Protein AF-A0A7X5ZCM4-F1 (afdb_monomer_lite)

Secondary structure (DSSP, 8-state):
--PEE-----TT--SEEEEEES-GGGTSS--EEESS-HHHHHTSSSS-BSSPPPGGGHHHHHHHT-EEGGGGHHHHHHHHHHH-SSTTTTTTTPPPSS-SSTTB-GGG--S-TTTTSPEEE------SS-SSEEEEEEEETT-HHHHHHHHHT--SS-HHHHHHHHHHHHHHEEEES-HHHHHHHHHHHHHH-

Organism: NCBI:txid258505

Radius of gyration: 16.67 Å; chains: 1; bounding box: 44×36×48 Å

Foldseek 3Di:
DDWAWEDPPPLPPPQKTFTWDDALVVQAQAKKKAQFDLSLVQVLQAWQFVVRDDNVCSVVVRVVRIDGHCRCVVLVVVQCVQFDPDNCCVLVLHQTPAASDNRTDLVRGDDDNNRRHMHIYDDPDPRPDDSTDTQAMEGEPPVLVVVLVVLVVDPPDPPVVSVVVVVSCVVHYDYDNGRVNVVSVVVVVVVVD

Sequence (193 aa):
MTYFFVGRCVPKFGSNTIASGLPVEMACDGPFTTPFDTGALAKGDKIAVSPALDPGKSAEFVTNHTYVGRKYVDPMAAWLATAFESPTDYADGKTPTVHAVPEITLEGCSGDARVWTWEGRIPAKDYEESPVSVRQVYFSEGKREPYIDWVRDTDLVTKREGRQHMRDVYAYSAELDDAAIGMLDFLRRELTA

pLDDT: mean 71.9, std 15.35, range [26.19, 94.25]

Structure (mmCIF, N/CA/C/O backbone):
data_AF-A0A7X5ZCM4-F1
#
_entry.id   AF-A0A7X5ZCM4-F1
#
loop_
_atom_site.group_PDB
_atom_site.id
_atom_site.type_symbol
_atom_site.label_atom_id
_atom_site.label_alt_id
_atom_site.label_comp_id
_atom_site.label_asym_id
_atom_site.label_entity_id
_atom_site.label_seq_id
_atom_site.pdbx_PDB_ins_code
_atom_site.Cartn_x
_atom_site.Cartn_y
_atom_site.Cartn_z
_atom_site.occupancy
_atom_site.B_iso_or_equiv
_atom_site.auth_seq_id
_atom_site.auth_comp_id
_atom_site.auth_asym_id
_atom_site.auth_atom_id
_atom_site.pdbx_PDB_model_num
ATOM 1 N N . MET A 1 1 ? 13.613 4.595 6.619 1.00 27.02 1 MET A N 1
ATOM 2 C CA . MET A 1 1 ? 13.611 4.374 5.159 1.00 27.02 1 MET A CA 1
ATOM 3 C C . MET A 1 1 ? 12.228 3.878 4.807 1.00 27.02 1 MET A C 1
ATOM 5 O O . MET A 1 1 ? 11.747 2.994 5.504 1.00 27.02 1 MET A O 1
ATOM 9 N N . THR A 1 2 ? 11.556 4.498 3.844 1.00 26.19 2 THR A N 1
ATOM 10 C CA . THR A 1 2 ? 10.163 4.152 3.547 1.00 26.19 2 THR A CA 1
ATOM 11 C C . THR A 1 2 ? 10.104 3.366 2.268 1.00 26.19 2 THR A C 1
ATOM 13 O O . THR A 1 2 ? 10.636 3.779 1.240 1.00 26.19 2 THR A O 1
ATOM 16 N N . TYR A 1 3 ? 9.446 2.230 2.375 1.00 32.44 3 TYR A N 1
ATOM 17 C CA . TYR A 1 3 ? 9.236 1.309 1.290 1.00 32.44 3 TYR A CA 1
ATOM 18 C C . TYR A 1 3 ? 7.917 1.629 0.607 1.00 32.44 3 TYR A C 1
ATOM 20 O O . TYR A 1 3 ? 6.889 1.771 1.263 1.00 32.44 3 TYR A O 1
ATOM 28 N N . PHE A 1 4 ? 7.970 1.780 -0.712 1.00 39.88 4 PHE A N 1
ATOM 29 C CA . PHE A 1 4 ? 6.793 1.998 -1.537 1.00 39.88 4 PHE A CA 1
ATOM 30 C C . PHE A 1 4 ? 6.338 0.667 -2.116 1.00 39.88 4 PHE A C 1
ATOM 32 O O . PHE A 1 4 ? 7.119 -0.031 -2.764 1.00 39.88 4 PHE A O 1
ATOM 39 N N . PHE A 1 5 ? 5.068 0.357 -1.882 1.00 44.75 5 PHE A N 1
ATOM 40 C CA . PHE A 1 5 ? 4.301 -0.572 -2.696 1.00 44.75 5 PHE A CA 1
ATOM 41 C C . PHE A 1 5 ? 3.988 0.144 -4.017 1.00 44.75 5 PHE A C 1
ATOM 43 O O . PHE A 1 5 ? 3.557 1.293 -3.992 1.00 44.75 5 PHE A O 1
ATOM 50 N N . VAL A 1 6 ? 4.243 -0.463 -5.177 1.00 37.62 6 VAL A N 1
ATOM 51 C CA . VAL A 1 6 ? 3.764 0.085 -6.461 1.00 37.62 6 VAL A CA 1
ATOM 52 C C . VAL A 1 6 ? 3.144 -1.037 -7.274 1.00 37.62 6 VAL A C 1
ATOM 54 O O . VAL A 1 6 ? 3.763 -1.587 -8.174 1.00 37.62 6 VAL A O 1
ATOM 57 N N . GLY A 1 7 ? 1.901 -1.388 -6.966 1.00 35.62 7 GLY A N 1
ATOM 58 C CA . GLY A 1 7 ? 1.048 -2.134 -7.884 1.00 35.62 7 GLY A CA 1
ATOM 59 C C . GLY A 1 7 ? 0.096 -1.174 -8.590 1.00 35.62 7 GLY A C 1
ATOM 60 O O . GLY A 1 7 ? -0.510 -0.320 -7.946 1.00 35.62 7 GLY A O 1
ATOM 61 N N . ARG A 1 8 ? -0.118 -1.323 -9.905 1.00 36.81 8 ARG A N 1
ATOM 62 C CA . ARG A 1 8 ? -1.427 -0.938 -10.453 1.00 36.81 8 ARG A CA 1
ATOM 63 C C . ARG A 1 8 ? -2.435 -1.834 -9.738 1.00 36.81 8 ARG A C 1
ATOM 65 O O . ARG A 1 8 ? -2.441 -3.036 -9.998 1.00 36.81 8 ARG A O 1
ATOM 72 N N . CYS A 1 9 ? -3.245 -1.266 -8.847 1.00 39.31 9 CYS A N 1
ATOM 73 C CA . CYS A 1 9 ? -4.347 -1.959 -8.186 1.00 39.31 9 CYS A CA 1
ATOM 74 C C . CYS A 1 9 ? -5.397 -2.356 -9.230 1.00 39.31 9 CYS A C 1
ATOM 76 O O . CYS A 1 9 ? -6.420 -1.699 -9.406 1.00 39.31 9 CYS A O 1
ATOM 78 N N . VAL A 1 10 ? -5.127 -3.426 -9.976 1.00 37.22 10 VAL A N 1
ATOM 79 C CA . VAL A 1 10 ? -6.142 -4.105 -10.767 1.00 37.22 10 VAL A CA 1
ATOM 80 C C . VAL A 1 10 ? -6.896 -5.018 -9.799 1.00 37.22 10 VAL A C 1
ATOM 82 O O . VAL A 1 10 ? -6.279 -5.905 -9.207 1.00 37.22 10 VAL A O 1
ATOM 85 N N . PRO A 1 11 ? -8.227 -4.875 -9.660 1.00 35.75 11 PRO A N 1
ATOM 86 C CA . PRO A 1 11 ? -9.033 -5.568 -8.646 1.00 35.75 11 PRO A CA 1
ATOM 87 C C . PRO A 1 11 ? -8.901 -7.104 -8.598 1.00 35.75 11 PRO A C 1
ATOM 89 O O . PRO A 1 11 ? -9.287 -7.724 -7.600 1.00 35.75 11 PRO A O 1
ATOM 92 N N . LYS A 1 12 ? -8.363 -7.726 -9.659 1.00 34.50 12 LYS A N 1
ATOM 93 C CA . LYS A 1 12 ? -8.194 -9.179 -9.805 1.00 34.50 12 LYS A CA 1
ATOM 94 C C . LYS A 1 12 ? -6.959 -9.770 -9.115 1.00 34.50 12 LYS A C 1
ATOM 96 O O . LYS A 1 12 ? -7.011 -10.948 -8.780 1.00 34.50 12 LYS A O 1
ATOM 101 N N . PHE A 1 13 ? -5.894 -9.006 -8.872 1.00 37.66 13 PHE A N 1
ATOM 102 C CA . PHE A 1 13 ? -4.640 -9.541 -8.322 1.00 37.66 13 PHE A CA 1
ATOM 103 C C . PHE A 1 13 ? -4.164 -8.678 -7.153 1.00 37.66 13 PHE A C 1
ATOM 105 O O . PHE A 1 13 ? -3.327 -7.805 -7.317 1.00 37.66 13 PHE A O 1
ATOM 112 N N . GLY A 1 14 ? -4.720 -8.926 -5.966 1.00 35.91 14 GLY A N 1
ATOM 113 C CA . GLY A 1 14 ? -4.218 -8.379 -4.697 1.00 35.91 14 GLY A CA 1
ATOM 114 C C . GLY A 1 14 ? -3.127 -9.253 -4.067 1.00 35.91 14 GLY A C 1
ATOM 115 O O . GLY A 1 14 ? -3.042 -9.327 -2.853 1.00 35.91 14 GLY A O 1
ATOM 116 N N . SER A 1 15 ? -2.373 -10.005 -4.875 1.00 42.62 15 SER A N 1
ATOM 117 C CA . SER A 1 15 ? -1.401 -11.009 -4.409 1.00 42.62 15 SER A CA 1
ATOM 118 C C . SER A 1 15 ? -0.013 -10.824 -5.026 1.00 42.62 15 SER A C 1
ATOM 120 O O . SER A 1 15 ? 0.770 -11.772 -5.086 1.00 42.62 15 SER A O 1
ATOM 122 N N . ASN A 1 16 ? 0.270 -9.641 -5.570 1.00 43.12 16 ASN A N 1
ATOM 123 C CA . ASN A 1 16 ? 1.588 -9.283 -6.065 1.00 43.12 16 ASN A CA 1
ATOM 124 C C . ASN A 1 16 ? 2.091 -8.028 -5.360 1.00 43.12 16 ASN A C 1
ATOM 126 O O . ASN A 1 16 ? 1.338 -7.104 -5.065 1.00 43.12 16 ASN A O 1
ATOM 130 N N . THR A 1 17 ? 3.390 -8.017 -5.104 1.00 49.72 17 THR A N 1
ATOM 131 C CA . THR A 1 17 ? 4.036 -6.953 -4.348 1.00 49.72 17 THR A CA 1
ATOM 132 C C . THR A 1 17 ? 5.257 -6.479 -5.113 1.00 49.72 17 THR A C 1
ATOM 134 O O . THR A 1 17 ? 6.089 -7.293 -5.517 1.00 49.72 17 THR A O 1
ATOM 137 N N . ILE A 1 18 ? 5.363 -5.168 -5.334 1.00 52.91 18 ILE A N 1
ATOM 138 C CA . ILE A 1 18 ? 6.488 -4.555 -6.047 1.00 52.91 18 ILE A CA 1
ATOM 139 C C . ILE A 1 18 ? 7.228 -3.639 -5.085 1.00 52.91 18 ILE A C 1
ATOM 141 O O . ILE A 1 18 ? 6.629 -2.715 -4.534 1.00 52.91 18 ILE A O 1
ATOM 145 N N . ALA A 1 19 ? 8.527 -3.889 -4.921 1.00 49.81 19 ALA A N 1
ATOM 146 C CA . ALA A 1 19 ? 9.431 -3.007 -4.199 1.00 49.81 19 ALA A CA 1
ATOM 147 C C . ALA A 1 19 ? 10.211 -2.134 -5.195 1.00 49.81 19 ALA A C 1
ATOM 149 O O . ALA A 1 19 ? 10.851 -2.635 -6.127 1.00 49.81 19 ALA A O 1
ATOM 150 N N . SER A 1 20 ? 10.180 -0.819 -4.981 1.00 54.72 20 SER A N 1
ATOM 151 C CA . SER A 1 20 ? 10.944 0.174 -5.751 1.00 54.72 20 SER A CA 1
ATOM 152 C C . SER A 1 20 ? 11.895 0.971 -4.855 1.00 54.72 20 SER A C 1
ATOM 154 O O . SER A 1 20 ? 11.606 1.172 -3.676 1.00 54.72 20 SER A O 1
ATOM 156 N N . GLY A 1 21 ? 13.006 1.464 -5.411 1.00 45.16 21 GLY A N 1
ATOM 157 C CA . GLY A 1 21 ? 13.939 2.371 -4.723 1.00 45.16 21 GLY A CA 1
ATOM 158 C C . GLY A 1 21 ? 14.305 3.607 -5.561 1.00 45.16 21 GLY A C 1
ATOM 159 O O . GLY A 1 21 ? 14.161 3.558 -6.780 1.00 45.16 21 GLY A O 1
ATOM 160 N N . LEU A 1 22 ? 14.830 4.652 -4.887 1.00 50.16 22 LEU A N 1
ATOM 161 C CA . LEU A 1 22 ? 15.202 6.016 -5.358 1.00 50.16 22 LEU A CA 1
ATOM 162 C C . LEU A 1 22 ? 14.040 7.048 -5.410 1.00 50.16 22 LEU A C 1
ATOM 164 O O . LEU A 1 22 ? 12.878 6.641 -5.370 1.00 50.16 22 LEU A O 1
ATOM 168 N N . PRO A 1 23 ? 14.308 8.380 -5.343 1.00 53.84 23 PRO A N 1
ATOM 169 C CA . PRO A 1 23 ? 13.338 9.346 -4.834 1.00 53.84 23 PRO A CA 1
ATOM 170 C C . PRO A 1 23 ? 12.250 9.640 -5.864 1.00 53.84 23 PRO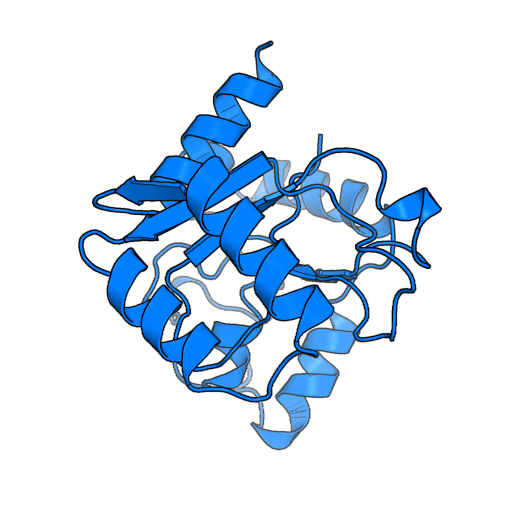 A C 1
ATOM 172 O O . PRO A 1 23 ? 12.400 10.486 -6.743 1.00 53.84 23 PRO A O 1
ATOM 175 N N . VAL A 1 24 ? 11.103 8.995 -5.659 1.00 53.06 24 VAL A N 1
ATOM 176 C CA . VAL A 1 24 ? 9.807 9.299 -6.291 1.00 53.06 24 VAL A CA 1
ATOM 177 C C . VAL A 1 24 ? 9.500 10.808 -6.278 1.00 53.06 24 VAL A C 1
ATOM 179 O O . VAL A 1 24 ? 8.841 11.324 -7.177 1.00 53.06 24 VAL A O 1
ATOM 182 N N . GLU A 1 25 ? 10.041 11.523 -5.288 1.00 54.91 25 GLU A N 1
ATOM 183 C CA . GLU A 1 25 ? 9.950 12.974 -5.080 1.00 54.91 25 GLU A CA 1
ATOM 184 C C . GLU A 1 25 ? 10.517 13.812 -6.239 1.00 54.91 25 GLU A C 1
ATOM 186 O O . GLU A 1 25 ? 10.099 14.950 -6.421 1.00 54.91 25 GLU A O 1
ATOM 191 N N . MET A 1 26 ? 11.454 13.273 -7.030 1.00 53.91 26 MET A N 1
ATOM 192 C CA . MET A 1 26 ? 12.029 13.987 -8.181 1.00 53.91 26 MET A CA 1
ATOM 193 C C . MET A 1 26 ? 11.224 13.798 -9.473 1.00 53.91 26 MET A C 1
ATOM 195 O O . MET A 1 26 ? 11.398 14.572 -10.410 1.00 53.91 26 MET A O 1
ATOM 199 N N . ALA A 1 27 ? 10.356 12.784 -9.536 1.00 48.44 27 ALA A N 1
ATOM 200 C CA . ALA A 1 27 ? 9.662 12.380 -10.762 1.00 48.44 27 ALA A CA 1
ATOM 201 C C . ALA A 1 27 ? 8.127 12.520 -10.680 1.00 48.44 27 ALA A C 1
ATOM 203 O O . ALA A 1 27 ? 7.417 12.370 -11.676 1.00 48.44 27 ALA A O 1
ATOM 204 N N . CYS A 1 28 ? 7.580 12.839 -9.506 1.00 55.03 28 CYS A N 1
ATOM 205 C CA . CYS A 1 28 ? 6.173 13.192 -9.333 1.00 55.03 28 CYS A CA 1
ATOM 206 C C . CYS A 1 28 ? 5.990 14.176 -8.170 1.00 55.03 28 CYS A C 1
ATOM 208 O O . CYS A 1 28 ? 6.938 14.439 -7.439 1.00 55.03 28 CYS A O 1
ATOM 210 N N . ASP A 1 29 ? 4.767 14.673 -7.958 1.00 57.38 29 ASP A N 1
ATOM 211 C CA . ASP A 1 29 ? 4.391 15.592 -6.863 1.00 57.38 29 ASP A CA 1
ATOM 212 C C . ASP A 1 29 ? 4.484 14.953 -5.450 1.00 57.38 29 ASP A C 1
ATOM 214 O O . ASP A 1 29 ? 3.855 15.407 -4.494 1.00 57.38 29 ASP A O 1
ATOM 218 N N . GLY A 1 30 ? 5.276 13.886 -5.317 1.00 61.06 30 GLY A N 1
ATOM 219 C CA . GLY A 1 30 ? 5.397 13.007 -4.164 1.00 61.06 30 GLY A CA 1
ATOM 220 C C . GLY A 1 30 ? 4.500 11.765 -4.278 1.00 61.06 30 GLY A C 1
ATOM 221 O O . GLY A 1 30 ? 3.418 11.831 -4.863 1.00 61.06 30 GLY A O 1
ATOM 222 N N . PRO A 1 31 ? 4.920 10.620 -3.711 1.00 68.50 31 PRO A N 1
ATOM 223 C CA . PRO A 1 31 ? 4.048 9.457 -3.593 1.00 68.50 31 PRO A CA 1
ATOM 224 C C . PRO A 1 31 ? 2.859 9.767 -2.679 1.00 68.50 31 PRO A C 1
ATOM 226 O O . PRO A 1 31 ? 2.968 10.553 -1.733 1.00 68.50 31 PRO A O 1
ATOM 229 N N . PHE A 1 32 ? 1.734 9.123 -2.961 1.00 76.69 32 PHE A N 1
ATOM 230 C CA . PHE A 1 32 ? 0.594 9.041 -2.065 1.00 76.69 32 PHE A CA 1
ATOM 231 C C . PHE A 1 32 ? 0.794 7.864 -1.123 1.00 76.69 32 PHE A C 1
ATOM 233 O O . PHE A 1 32 ? 1.056 6.758 -1.580 1.00 76.69 32 PHE A O 1
ATOM 240 N N . THR A 1 33 ? 0.640 8.074 0.175 1.00 82.12 33 THR A N 1
ATOM 241 C CA . THR A 1 33 ? 0.742 6.995 1.157 1.00 82.12 33 THR A CA 1
ATOM 242 C C . THR A 1 33 ? -0.533 6.936 1.973 1.00 82.12 33 THR A C 1
ATOM 244 O O . THR A 1 33 ? -0.972 7.957 2.496 1.00 82.12 33 THR A O 1
ATOM 247 N N . THR A 1 34 ? -1.115 5.752 2.103 1.00 87.56 34 THR A N 1
ATOM 248 C CA . THR A 1 34 ? -2.332 5.521 2.882 1.00 87.56 34 THR A CA 1
ATOM 249 C C . THR A 1 34 ? -2.063 4.427 3.914 1.00 87.56 34 THR A C 1
ATOM 251 O O . THR A 1 34 ? -1.471 3.412 3.568 1.00 87.56 34 THR A O 1
ATOM 254 N N . PRO A 1 35 ? -2.455 4.601 5.183 1.00 89.31 35 PRO A N 1
ATOM 255 C CA . PRO A 1 35 ? -2.133 3.668 6.264 1.00 89.31 35 PRO A CA 1
ATOM 256 C C . PRO A 1 35 ? -3.057 2.431 6.311 1.00 89.31 35 PRO A C 1
ATOM 258 O O . PRO A 1 35 ? -3.490 2.029 7.388 1.00 89.31 35 PRO A O 1
ATOM 261 N N . PHE A 1 36 ? -3.427 1.891 5.148 1.00 86.38 36 PHE A N 1
ATOM 262 C CA . PHE A 1 36 ? -4.216 0.668 4.957 1.00 86.38 36 PHE A CA 1
ATOM 263 C C . PHE A 1 36 ? -4.225 0.264 3.474 1.00 86.38 36 PHE A C 1
ATOM 265 O O . PHE A 1 36 ? -3.951 1.091 2.601 1.00 86.38 36 PHE A O 1
ATOM 272 N N . ASP A 1 37 ? -4.631 -0.976 3.194 1.00 81.31 37 ASP A N 1
ATOM 273 C CA . ASP A 1 37 ? -4.848 -1.491 1.835 1.00 81.31 37 ASP A CA 1
ATOM 274 C C . ASP A 1 37 ? -6.117 -0.884 1.197 1.00 81.31 37 ASP A C 1
ATOM 276 O O . ASP A 1 37 ? -7.261 -1.237 1.509 1.00 81.31 37 ASP A O 1
ATOM 280 N N . THR A 1 38 ? -5.927 0.053 0.269 1.00 80.56 38 THR A N 1
ATOM 281 C CA . THR A 1 38 ? -7.013 0.746 -0.435 1.00 80.56 38 THR A CA 1
ATOM 282 C C . THR A 1 38 ? -7.790 -0.173 -1.381 1.00 80.56 38 THR A C 1
ATOM 284 O O . THR A 1 38 ? -8.978 0.061 -1.622 1.00 80.56 38 THR A O 1
ATOM 287 N N . GLY A 1 39 ? -7.170 -1.243 -1.885 1.00 75.06 39 GLY A N 1
ATOM 288 C CA . GLY A 1 39 ? -7.827 -2.258 -2.705 1.00 75.06 39 GLY A CA 1
ATOM 289 C C . GLY A 1 39 ? -8.754 -3.152 -1.881 1.00 75.06 39 GLY A C 1
ATOM 290 O O . GLY A 1 39 ? -9.872 -3.450 -2.313 1.00 75.06 39 GLY A O 1
ATOM 291 N N . ALA A 1 40 ? -8.322 -3.542 -0.682 1.00 77.38 40 ALA A N 1
ATOM 292 C CA . ALA A 1 40 ? -9.145 -4.258 0.286 1.00 77.38 40 ALA A CA 1
ATOM 293 C C . ALA A 1 40 ? -10.326 -3.396 0.763 1.00 77.38 40 ALA A C 1
ATOM 295 O O . ALA A 1 40 ? -11.454 -3.892 0.817 1.00 77.38 40 ALA A O 1
ATOM 296 N N . LEU A 1 41 ? -10.106 -2.097 1.008 1.00 82.19 41 LEU A N 1
ATOM 297 C CA . LEU A 1 41 ? -11.188 -1.159 1.326 1.00 82.19 41 LEU A CA 1
ATOM 298 C C . LEU A 1 41 ? -12.219 -1.073 0.190 1.00 82.19 41 LEU A C 1
ATOM 300 O O . LEU A 1 41 ? -13.422 -1.136 0.436 1.00 82.19 41 LEU A O 1
ATOM 304 N N . ALA A 1 42 ? -11.767 -0.964 -1.062 1.00 75.94 42 ALA A N 1
ATOM 305 C CA . ALA A 1 42 ? -12.651 -0.836 -2.222 1.00 75.94 42 ALA A CA 1
ATOM 306 C C . ALA A 1 42 ? -13.551 -2.066 -2.449 1.00 75.94 42 ALA A C 1
ATOM 308 O O . ALA A 1 42 ? -14.618 -1.940 -3.049 1.00 75.94 42 ALA A O 1
ATOM 309 N N . LYS A 1 43 ? -13.147 -3.247 -1.963 1.00 73.44 43 LYS A N 1
ATOM 310 C CA . LYS A 1 43 ? -13.959 -4.477 -2.011 1.00 73.44 43 LYS A CA 1
ATOM 311 C C . LYS A 1 43 ? -15.054 -4.519 -0.937 1.00 73.44 43 LYS A C 1
ATOM 313 O O . LYS A 1 43 ? -15.958 -5.341 -1.040 1.00 73.44 43 LYS A O 1
ATOM 318 N N . GLY A 1 44 ? -15.011 -3.617 0.047 1.00 67.56 44 GLY A N 1
ATOM 319 C CA . GLY A 1 44 ? -16.072 -3.367 1.029 1.00 67.56 44 GLY A CA 1
ATOM 320 C C . GLY A 1 44 ? -16.216 -4.407 2.146 1.00 67.56 44 GLY A C 1
ATOM 321 O O . GLY A 1 44 ? -16.776 -4.083 3.186 1.00 67.56 44 GLY A O 1
ATOM 322 N N . ASP A 1 45 ? -15.704 -5.628 1.975 1.00 72.25 45 ASP A N 1
ATOM 323 C CA . ASP A 1 45 ? -15.858 -6.734 2.933 1.00 72.25 45 ASP A CA 1
ATOM 324 C C . ASP A 1 45 ? -14.558 -7.129 3.664 1.00 72.25 45 ASP A C 1
ATOM 326 O O . ASP A 1 45 ? -14.576 -8.000 4.537 1.00 72.25 45 ASP A O 1
ATOM 330 N N . LYS A 1 46 ? -13.419 -6.520 3.309 1.00 81.19 46 LYS A N 1
ATOM 331 C CA . LYS A 1 46 ? -12.095 -6.886 3.848 1.00 81.19 46 LYS A CA 1
ATOM 332 C C . LYS A 1 46 ? -11.604 -5.977 4.965 1.00 81.19 46 LYS A C 1
ATOM 334 O O . LYS A 1 46 ? -10.975 -6.463 5.901 1.00 81.19 46 LYS A O 1
ATOM 339 N N . ILE A 1 47 ? -11.912 -4.685 4.889 1.00 86.50 47 ILE A N 1
ATOM 340 C CA . ILE A 1 47 ? -11.550 -3.708 5.920 1.00 86.50 47 ILE A CA 1
ATOM 341 C C . ILE A 1 47 ? -12.805 -3.305 6.680 1.00 86.50 47 ILE A C 1
ATOM 343 O O . ILE A 1 47 ? -13.731 -2.736 6.103 1.00 86.50 47 ILE A O 1
ATOM 347 N N . ALA A 1 48 ? -12.822 -3.588 7.980 1.00 90.44 48 ALA A N 1
ATOM 348 C CA . ALA A 1 48 ? -13.898 -3.154 8.854 1.00 90.44 48 ALA A CA 1
ATOM 349 C C . ALA A 1 48 ? -13.665 -1.710 9.301 1.00 90.44 48 ALA A C 1
ATOM 351 O O . ALA A 1 48 ? -12.675 -1.407 9.967 1.00 90.44 48 ALA A O 1
ATOM 352 N N . VAL A 1 49 ? -14.602 -0.837 8.935 1.00 91.81 49 VAL A N 1
ATOM 353 C CA . VAL A 1 49 ? -14.629 0.577 9.324 1.00 91.81 49 VAL A CA 1
ATOM 354 C C . VAL A 1 49 ? -15.800 0.803 10.281 1.00 91.81 49 VAL A C 1
ATOM 356 O O . VAL A 1 49 ? -16.895 0.292 10.047 1.00 91.81 49 VAL A O 1
ATOM 359 N N . SER A 1 50 ? -15.578 1.557 11.355 1.00 91.19 50 SER A N 1
ATOM 360 C CA . SER A 1 50 ? -16.559 1.891 12.383 1.00 91.19 50 SER A CA 1
ATOM 361 C C . SER A 1 50 ? -16.623 3.413 12.593 1.00 91.19 50 SER A C 1
ATOM 363 O O . SER A 1 50 ? -15.621 4.011 12.990 1.00 91.19 50 SER A O 1
ATOM 365 N N . PRO A 1 51 ? -17.785 4.056 12.360 1.00 90.69 51 PRO A N 1
ATOM 366 C CA . PRO A 1 51 ? -19.024 3.470 11.839 1.00 90.69 51 PRO A CA 1
ATOM 367 C C . PRO A 1 51 ? -18.861 2.932 10.407 1.00 90.69 51 PRO A C 1
ATOM 369 O O . PRO A 1 51 ? -17.966 3.359 9.679 1.00 90.69 51 PRO A O 1
ATOM 372 N N . ALA A 1 52 ? -19.740 2.003 10.014 1.00 89.25 52 ALA A N 1
ATOM 373 C CA . ALA A 1 52 ? -19.691 1.355 8.703 1.00 89.25 52 ALA A CA 1
ATOM 374 C C . ALA A 1 52 ? -19.605 2.385 7.567 1.00 89.25 52 ALA A C 1
ATOM 376 O O . ALA A 1 52 ? -20.430 3.299 7.472 1.00 89.25 52 ALA A O 1
ATOM 377 N N . LEU A 1 53 ? -18.597 2.222 6.712 1.00 87.88 53 LEU A N 1
ATOM 378 C CA . LEU A 1 53 ? -18.355 3.109 5.585 1.00 87.88 53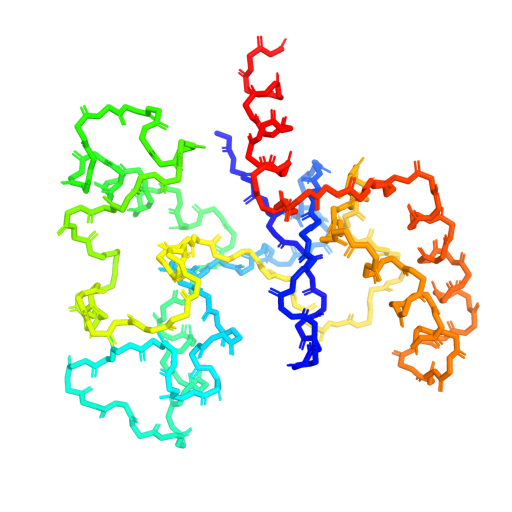 LEU A CA 1
ATOM 379 C C . LEU A 1 53 ? -19.385 2.855 4.481 1.00 87.88 53 LEU A C 1
ATOM 381 O O . LEU A 1 53 ? -19.557 1.729 4.017 1.00 87.88 53 LEU A O 1
ATOM 385 N N . ASP A 1 54 ? -20.050 3.918 4.035 1.00 85.69 54 ASP A N 1
ATOM 386 C CA . ASP A 1 54 ? -20.880 3.882 2.831 1.00 85.69 54 ASP A CA 1
ATOM 387 C C . ASP A 1 54 ? -19.989 3.586 1.605 1.00 85.69 54 ASP A C 1
ATOM 389 O O . ASP A 1 54 ? -19.016 4.319 1.394 1.00 85.69 54 ASP A O 1
ATOM 393 N N . PRO A 1 55 ? -20.305 2.575 0.768 1.00 77.69 55 PRO A N 1
ATOM 394 C CA . PRO A 1 55 ? -19.547 2.276 -0.448 1.00 77.69 55 PRO A CA 1
ATOM 395 C C . PRO A 1 55 ? -19.325 3.486 -1.370 1.00 77.69 55 PRO A C 1
ATOM 397 O O . PRO A 1 55 ? -18.285 3.582 -2.021 1.00 77.69 55 PRO A O 1
ATOM 400 N N . GLY A 1 56 ? -20.266 4.439 -1.409 1.00 76.94 56 GLY A N 1
ATOM 401 C CA . GLY A 1 56 ? -20.131 5.674 -2.190 1.00 76.94 56 GLY A CA 1
ATOM 402 C C . GLY A 1 56 ? -19.070 6.645 -1.656 1.00 76.94 56 GLY A C 1
ATOM 403 O O . GLY A 1 56 ? -18.649 7.549 -2.375 1.00 76.94 56 GLY A O 1
ATOM 404 N N . LYS A 1 57 ? -18.609 6.452 -0.415 1.00 85.12 57 LYS A N 1
ATOM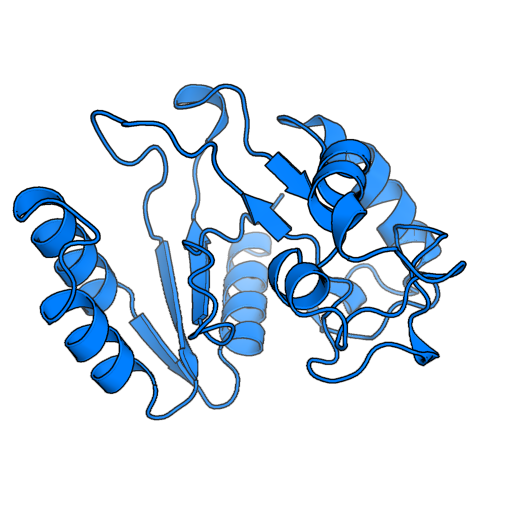 405 C CA . LYS A 1 57 ? -17.640 7.311 0.281 1.00 85.12 57 LYS A CA 1
ATOM 406 C C . LYS A 1 57 ? -16.236 6.722 0.362 1.00 85.12 57 LYS A C 1
ATOM 408 O O . LYS A 1 57 ? -15.342 7.382 0.886 1.00 85.12 57 LYS A O 1
ATOM 413 N N . SER A 1 58 ? -15.994 5.533 -0.190 1.00 82.56 58 SER A N 1
ATOM 414 C CA . SER A 1 58 ? -14.670 4.896 -0.146 1.00 82.56 58 SER A CA 1
ATOM 415 C C . SER A 1 58 ? -13.565 5.769 -0.747 1.00 82.56 58 SER A C 1
ATOM 417 O O . SER A 1 58 ? -12.485 5.875 -0.174 1.00 82.56 58 SER A O 1
ATOM 419 N N . ALA A 1 59 ? -13.836 6.460 -1.859 1.00 76.94 59 ALA A N 1
ATOM 420 C CA . ALA A 1 59 ? -12.861 7.358 -2.485 1.00 76.94 59 ALA A CA 1
ATOM 421 C C . ALA A 1 59 ? -12.513 8.571 -1.603 1.00 76.94 59 ALA A C 1
ATOM 423 O O . ALA A 1 59 ? -11.345 8.952 -1.495 1.00 76.94 59 ALA A O 1
ATOM 424 N N . GLU A 1 60 ? -13.516 9.159 -0.950 1.00 83.69 60 GLU A N 1
ATOM 425 C CA . GLU A 1 60 ? -13.332 10.255 0.002 1.00 83.69 60 GLU A CA 1
ATOM 426 C C . GLU A 1 60 ? -12.548 9.776 1.230 1.00 83.69 60 GLU A C 1
ATOM 428 O O . GLU A 1 60 ? -11.575 10.411 1.627 1.00 83.69 60 GLU A O 1
ATOM 433 N N . PHE A 1 61 ? -12.897 8.605 1.772 1.00 87.44 61 PHE A N 1
ATOM 434 C CA . PHE A 1 61 ? -12.211 8.008 2.916 1.00 87.44 61 PHE A CA 1
ATOM 435 C C . PHE A 1 61 ? -10.724 7.765 2.633 1.00 87.44 61 PHE A C 1
ATOM 437 O O . PHE A 1 61 ? -9.874 8.144 3.438 1.00 87.44 61 PHE A O 1
ATOM 444 N N . VAL A 1 62 ? -10.394 7.200 1.467 1.00 87.06 62 VAL A N 1
ATOM 445 C CA . VAL A 1 62 ? -9.003 7.045 1.016 1.00 87.06 62 VAL A CA 1
ATOM 446 C C . VAL A 1 62 ? -8.315 8.402 0.925 1.00 87.06 62 VAL A C 1
ATOM 448 O O . VAL A 1 62 ? -7.210 8.560 1.437 1.00 87.06 62 VAL A O 1
ATOM 451 N N . THR A 1 63 ? -8.957 9.388 0.298 1.00 84.19 63 THR A N 1
ATOM 452 C CA . THR A 1 63 ? -8.388 10.730 0.103 1.00 84.19 63 THR A CA 1
ATOM 453 C C . THR A 1 63 ? -8.068 11.408 1.436 1.00 84.19 63 THR A C 1
ATOM 455 O O . THR A 1 63 ? -6.964 11.923 1.604 1.00 84.19 63 THR A O 1
ATOM 458 N N . ASN A 1 64 ? -8.979 11.333 2.408 1.00 90.88 64 ASN A N 1
ATOM 459 C CA . ASN A 1 64 ? -8.817 11.937 3.733 1.00 90.88 64 ASN A CA 1
ATOM 460 C C . ASN A 1 64 ? -7.674 11.312 4.547 1.00 90.88 64 ASN A C 1
ATOM 462 O O . ASN A 1 64 ? -7.068 11.990 5.372 1.00 90.88 64 ASN A O 1
ATOM 466 N N . HIS A 1 65 ? -7.346 10.046 4.281 1.00 91.75 65 HIS A N 1
ATOM 467 C CA . HIS A 1 65 ? -6.257 9.315 4.935 1.00 91.75 65 HIS A CA 1
ATOM 468 C C . HIS A 1 65 ? -5.010 9.180 4.052 1.00 91.75 65 HIS A C 1
ATOM 470 O O . HIS A 1 65 ? -4.135 8.359 4.322 1.00 91.75 65 HIS A O 1
ATOM 476 N N . THR A 1 66 ? -4.914 9.958 2.972 1.00 87.50 66 THR A N 1
ATOM 477 C CA . THR A 1 66 ? -3.749 9.949 2.088 1.00 87.50 66 THR A CA 1
ATOM 478 C C . THR A 1 66 ? -2.781 11.065 2.452 1.00 87.50 66 THR A C 1
ATOM 480 O O . THR A 1 66 ? -3.104 12.250 2.409 1.00 87.50 66 THR A O 1
ATOM 483 N N . TYR A 1 67 ? -1.541 10.687 2.724 1.00 84.88 67 TYR A N 1
ATOM 484 C CA . TYR A 1 67 ? -0.414 11.597 2.843 1.00 84.88 67 TYR A CA 1
ATOM 485 C C . TYR A 1 67 ? 0.259 11.793 1.485 1.00 84.88 67 TYR A C 1
ATOM 487 O O . TYR A 1 67 ? 0.360 10.858 0.697 1.00 84.88 67 TYR A O 1
ATOM 495 N N . VAL A 1 68 ? 0.765 12.999 1.234 1.00 83.06 68 VAL A N 1
ATOM 496 C CA . VAL A 1 68 ? 1.506 13.337 0.008 1.00 83.06 68 VAL A CA 1
ATOM 497 C C . VAL A 1 68 ? 2.976 13.559 0.337 1.00 83.06 68 VAL A C 1
ATOM 499 O O . VAL A 1 68 ? 3.299 14.269 1.297 1.00 83.06 68 VAL A O 1
ATOM 502 N N . GLY A 1 69 ? 3.875 12.996 -0.469 1.00 75.50 69 GLY A N 1
ATOM 503 C CA . GLY A 1 69 ? 5.311 13.182 -0.287 1.00 75.50 69 GLY A CA 1
ATOM 504 C C . GLY A 1 69 ? 5.786 12.547 1.017 1.00 75.50 69 GLY A C 1
ATOM 505 O O . GLY A 1 69 ? 5.381 11.444 1.363 1.00 75.50 69 GLY A O 1
ATOM 506 N N . ARG A 1 70 ? 6.616 13.258 1.785 1.00 75.56 70 ARG A N 1
ATOM 507 C CA . ARG A 1 70 ? 7.147 12.776 3.076 1.00 75.56 70 ARG A CA 1
ATOM 508 C C . ARG A 1 70 ? 6.220 13.009 4.273 1.00 75.56 70 ARG A C 1
ATOM 510 O O . ARG A 1 70 ? 6.603 12.699 5.396 1.00 75.56 70 ARG A O 1
ATOM 517 N N . LYS A 1 71 ? 5.001 13.520 4.066 1.00 82.25 71 LYS A N 1
ATOM 518 C CA . LYS A 1 71 ? 4.070 13.849 5.163 1.00 82.25 71 LYS A CA 1
ATOM 519 C C . LYS A 1 71 ? 3.611 12.637 5.983 1.00 82.25 71 LYS A C 1
ATOM 521 O O . LYS A 1 71 ? 3.107 12.829 7.081 1.00 82.25 71 LYS A O 1
ATOM 526 N N . TYR A 1 72 ? 3.785 11.416 5.478 1.00 81.25 72 TYR A N 1
ATOM 527 C CA . TYR A 1 72 ? 3.471 10.194 6.223 1.00 81.25 72 TYR A CA 1
ATOM 528 C C . TYR A 1 72 ? 4.540 9.824 7.261 1.00 81.25 72 TYR A C 1
ATOM 530 O O . TYR A 1 72 ? 4.250 9.011 8.130 1.00 81.25 72 TYR A O 1
ATOM 538 N N . VAL A 1 73 ? 5.766 10.365 7.173 1.00 75.19 73 VAL A N 1
ATOM 539 C CA . VAL A 1 73 ? 6.916 9.874 7.958 1.00 75.19 73 VAL A CA 1
ATOM 540 C C . VAL A 1 73 ? 6.668 10.009 9.458 1.00 75.19 73 VAL A C 1
ATOM 542 O O . VAL A 1 73 ? 6.784 9.018 10.176 1.00 75.19 73 VAL A O 1
ATOM 545 N N . ASP A 1 74 ? 6.291 11.201 9.922 1.00 80.25 74 ASP A N 1
ATOM 546 C CA . ASP A 1 74 ? 6.070 11.435 11.352 1.00 80.25 74 ASP A CA 1
ATOM 547 C C . ASP A 1 74 ? 4.824 10.689 11.872 1.00 80.25 74 ASP A C 1
ATOM 549 O O . ASP A 1 74 ? 4.938 10.018 12.900 1.00 80.25 74 ASP A O 1
ATOM 553 N N . PRO A 1 75 ? 3.664 10.696 11.172 1.00 84.94 75 PRO A N 1
ATOM 554 C CA . PRO A 1 75 ? 2.516 9.867 11.548 1.00 84.94 75 PRO A CA 1
ATOM 555 C C . PRO A 1 75 ? 2.824 8.367 11.610 1.00 84.94 75 PRO A C 1
ATOM 557 O O . PRO A 1 75 ? 2.407 7.694 12.550 1.00 84.94 75 PRO A O 1
ATOM 560 N N . MET A 1 76 ? 3.580 7.842 10.642 1.00 83.19 76 MET A N 1
ATOM 561 C CA . MET A 1 76 ? 3.981 6.437 10.618 1.00 83.19 76 MET A CA 1
ATOM 562 C C . MET A 1 76 ? 4.906 6.115 11.788 1.00 83.19 76 MET A C 1
ATOM 564 O O . MET A 1 76 ? 4.681 5.130 12.480 1.00 83.19 76 MET A O 1
ATOM 568 N N . ALA A 1 77 ? 5.918 6.947 12.048 1.00 75.44 77 ALA A N 1
ATOM 569 C CA . ALA A 1 77 ? 6.829 6.750 13.172 1.00 75.44 77 ALA A CA 1
ATOM 570 C C . ALA A 1 77 ? 6.090 6.780 14.520 1.00 75.44 77 ALA A C 1
ATOM 572 O O . ALA A 1 77 ? 6.342 5.933 15.376 1.00 75.44 77 ALA A O 1
ATOM 573 N N . ALA A 1 78 ? 5.149 7.714 14.687 1.00 84.19 78 ALA A N 1
ATOM 574 C CA . ALA A 1 78 ? 4.320 7.802 15.882 1.00 84.19 78 ALA A CA 1
ATOM 575 C C . ALA A 1 78 ? 3.445 6.553 16.060 1.00 84.19 78 ALA A C 1
ATOM 577 O O . ALA A 1 78 ? 3.407 5.992 17.150 1.00 84.19 78 ALA A O 1
ATOM 578 N N . TRP A 1 79 ? 2.786 6.091 14.995 1.00 90.81 79 TRP A N 1
ATOM 579 C CA . TRP A 1 79 ? 1.975 4.875 15.039 1.00 90.81 79 TRP A CA 1
ATOM 580 C C . TRP A 1 79 ? 2.810 3.622 15.317 1.00 90.81 79 TRP A C 1
ATOM 582 O O . TRP A 1 79 ? 2.432 2.815 16.157 1.00 90.81 79 TRP A O 1
ATOM 592 N N . LEU A 1 80 ? 3.973 3.465 14.681 1.00 79.38 80 LEU A N 1
ATOM 593 C CA . LEU A 1 80 ? 4.853 2.320 14.929 1.00 79.38 80 LEU A CA 1
ATOM 594 C C . LEU A 1 80 ? 5.274 2.229 16.400 1.00 79.38 80 LEU A C 1
ATOM 596 O O . LEU A 1 80 ? 5.308 1.137 16.956 1.00 79.38 80 LEU A O 1
ATOM 600 N N . ALA A 1 81 ? 5.558 3.371 17.033 1.00 81.50 81 ALA A N 1
ATOM 601 C CA . ALA A 1 81 ? 5.947 3.432 18.439 1.00 81.50 81 ALA A CA 1
ATOM 602 C C . ALA A 1 81 ? 4.801 3.111 19.416 1.00 81.50 81 ALA A C 1
ATOM 604 O O . ALA A 1 81 ? 5.069 2.770 20.566 1.00 81.50 81 ALA A O 1
ATOM 605 N N . THR A 1 82 ? 3.539 3.249 18.995 1.00 92.12 82 THR A N 1
ATOM 606 C CA . THR A 1 82 ? 2.366 2.973 19.841 1.00 92.12 82 THR A CA 1
ATOM 607 C C . THR A 1 82 ? 1.744 1.607 19.577 1.00 92.12 82 THR A C 1
ATOM 609 O O . THR A 1 82 ? 1.192 1.001 20.492 1.00 92.12 82 THR A O 1
ATOM 612 N N . ALA A 1 83 ? 1.818 1.124 18.339 1.00 89.38 83 ALA A N 1
ATOM 613 C CA . ALA A 1 83 ? 1.133 -0.079 17.888 1.00 89.38 83 ALA A CA 1
ATOM 614 C C . ALA A 1 83 ? 1.947 -1.368 18.061 1.00 89.38 83 ALA A C 1
ATOM 616 O O . ALA A 1 83 ? 1.374 -2.456 17.968 1.00 89.38 83 ALA A O 1
ATOM 617 N N . PHE A 1 84 ? 3.255 -1.255 18.309 1.00 84.38 84 PHE A N 1
ATOM 618 C CA . PHE A 1 84 ? 4.188 -2.378 18.387 1.00 84.38 84 PHE A CA 1
ATOM 619 C C . PHE A 1 84 ? 5.123 -2.283 19.595 1.00 84.38 84 PHE A C 1
ATOM 621 O O . PHE A 1 84 ? 5.469 -1.191 20.041 1.00 84.38 84 PHE A O 1
ATOM 628 N N . GLU A 1 85 ? 5.556 -3.437 20.107 1.00 86.19 85 GLU A N 1
ATOM 629 C CA . GLU A 1 85 ? 6.485 -3.523 21.242 1.00 86.19 85 GLU A CA 1
ATOM 630 C C . GLU A 1 85 ? 7.949 -3.467 20.785 1.00 86.19 85 GLU A C 1
ATOM 632 O O . GLU A 1 85 ? 8.806 -2.919 21.481 1.00 86.19 85 GLU A O 1
ATOM 637 N N . SER A 1 86 ? 8.239 -4.022 19.605 1.00 76.75 86 SER A N 1
ATOM 638 C CA . SER A 1 86 ? 9.560 -4.021 18.980 1.00 76.75 86 SER A CA 1
ATOM 639 C C . SER A 1 86 ? 9.554 -3.248 17.656 1.00 76.75 86 SER A C 1
ATOM 641 O O . SER A 1 86 ? 8.629 -3.397 16.854 1.00 76.75 86 SER A O 1
ATOM 643 N N . PRO A 1 87 ? 10.641 -2.519 17.333 1.00 60.47 87 PRO A N 1
ATOM 644 C CA . PRO A 1 87 ? 10.832 -1.898 16.021 1.00 60.47 87 PRO A CA 1
ATOM 645 C C . PRO A 1 87 ? 10.775 -2.876 14.836 1.00 60.47 87 PRO A C 1
ATOM 647 O O . PRO A 1 87 ? 10.568 -2.447 13.702 1.00 60.47 87 PRO A O 1
ATOM 650 N N . THR A 1 88 ? 10.986 -4.177 15.073 1.00 60.97 88 THR A N 1
ATOM 651 C CA . THR A 1 88 ? 10.933 -5.206 14.022 1.00 60.97 88 THR A CA 1
ATOM 652 C C . THR A 1 88 ? 9.535 -5.763 13.792 1.00 60.97 88 THR A C 1
ATOM 654 O O . THR A 1 88 ? 9.292 -6.300 12.719 1.00 60.97 88 THR A O 1
ATOM 657 N N . ASP A 1 89 ? 8.596 -5.598 14.728 1.00 72.25 89 ASP A N 1
ATOM 658 C CA . ASP A 1 89 ? 7.294 -6.280 14.689 1.00 72.25 89 ASP A CA 1
ATOM 659 C C . ASP A 1 89 ? 6.486 -5.952 13.428 1.00 72.25 89 ASP A C 1
ATOM 661 O O . ASP A 1 89 ? 5.890 -6.843 12.820 1.00 72.25 89 ASP A O 1
ATOM 665 N N . TYR A 1 90 ? 6.528 -4.689 12.992 1.00 69.12 90 TYR A N 1
ATOM 666 C CA . TYR A 1 90 ? 5.920 -4.252 11.735 1.00 69.12 90 TYR A CA 1
ATOM 667 C C . TYR A 1 90 ? 6.518 -4.991 10.532 1.00 69.12 90 TYR A C 1
ATOM 669 O O . TYR A 1 90 ? 5.796 -5.496 9.674 1.00 69.12 90 TYR A O 1
ATOM 677 N N . ALA A 1 91 ? 7.850 -5.085 10.478 1.00 62.41 91 ALA A N 1
ATOM 678 C CA . ALA A 1 91 ? 8.554 -5.792 9.414 1.00 62.41 91 ALA A CA 1
ATOM 679 C C . ALA A 1 91 ? 8.366 -7.314 9.507 1.00 62.41 91 ALA A C 1
ATOM 681 O O . ALA A 1 91 ? 8.480 -8.009 8.501 1.00 62.41 91 ALA A O 1
ATOM 682 N N . ASP A 1 92 ? 8.077 -7.837 10.695 1.00 65.44 92 ASP A N 1
ATOM 683 C CA . ASP A 1 92 ? 7.777 -9.245 10.955 1.00 65.44 92 ASP A CA 1
ATOM 684 C C . ASP A 1 92 ? 6.321 -9.604 10.630 1.00 65.44 92 ASP A C 1
ATOM 686 O O . ASP A 1 92 ? 5.935 -10.767 10.730 1.00 65.44 92 ASP A O 1
ATOM 690 N N . GLY A 1 93 ? 5.516 -8.625 10.201 1.00 68.62 93 GLY A N 1
ATOM 691 C CA . GLY A 1 93 ? 4.120 -8.841 9.843 1.00 68.62 93 GLY A CA 1
ATOM 692 C C . GLY A 1 93 ? 3.237 -9.154 11.049 1.00 68.62 93 GLY A C 1
ATOM 693 O O . GLY A 1 93 ? 2.156 -9.717 10.876 1.00 68.62 93 GLY A O 1
ATOM 694 N N . LYS A 1 94 ? 3.680 -8.819 12.268 1.00 77.44 94 LYS A N 1
ATOM 695 C CA . LYS A 1 94 ? 2.849 -8.986 13.460 1.00 77.44 94 LYS A CA 1
ATOM 696 C C . LYS A 1 94 ? 1.673 -8.028 13.393 1.00 77.44 94 LYS A C 1
ATOM 698 O O . LYS A 1 94 ? 1.810 -6.898 12.937 1.00 77.44 94 LYS A O 1
ATOM 703 N N . THR A 1 95 ? 0.516 -8.471 13.864 1.00 85.12 95 THR A N 1
ATOM 704 C CA . THR A 1 95 ? -0.655 -7.602 13.941 1.00 85.12 95 THR A CA 1
ATOM 705 C C . THR A 1 95 ? -0.404 -6.495 14.974 1.00 85.12 95 THR A C 1
ATOM 707 O O . THR A 1 95 ? -0.003 -6.812 16.096 1.00 85.12 95 THR A O 1
ATOM 710 N N . PRO A 1 96 ? -0.620 -5.215 14.625 1.00 88.69 96 PRO A N 1
ATOM 711 C CA . PRO A 1 96 ? -0.521 -4.114 15.575 1.00 88.69 96 PRO A CA 1
ATOM 712 C C . PRO A 1 96 ? -1.578 -4.238 16.674 1.00 88.69 96 PRO A C 1
ATOM 714 O O . PRO A 1 96 ? -2.629 -4.840 16.471 1.00 88.69 96 PRO A O 1
ATOM 717 N N . THR A 1 97 ? -1.350 -3.608 17.823 1.00 93.44 97 THR A N 1
ATOM 718 C CA . THR A 1 97 ? -2.374 -3.503 18.879 1.00 93.44 97 THR A CA 1
ATOM 719 C C . THR A 1 97 ? -3.466 -2.489 18.533 1.00 93.44 97 THR A C 1
ATOM 721 O O . THR A 1 97 ? -4.605 -2.625 18.974 1.00 93.44 97 THR A O 1
ATOM 724 N N . VAL A 1 98 ? -3.131 -1.479 17.724 1.00 92.75 98 VAL A N 1
ATOM 725 C CA . VAL A 1 98 ? -4.046 -0.432 17.254 1.00 92.75 98 VAL A CA 1
ATOM 726 C C . VAL A 1 98 ? -3.807 -0.114 15.782 1.00 92.75 98 VAL A C 1
ATOM 728 O O . VAL A 1 98 ? -2.671 -0.088 15.302 1.00 92.75 98 VAL A O 1
ATOM 731 N N . HIS A 1 99 ? -4.881 0.162 15.047 1.00 93.44 99 HIS A N 1
ATOM 732 C CA . HIS A 1 99 ? -4.767 0.600 13.661 1.00 93.44 99 HIS A CA 1
ATOM 733 C C . HIS A 1 99 ? -4.279 2.059 13.585 1.00 93.44 99 HIS A C 1
ATOM 735 O O . HIS A 1 99 ? -4.576 2.872 14.458 1.00 93.44 99 HIS A O 1
ATOM 741 N N . ALA A 1 100 ? -3.559 2.411 12.519 1.00 92.00 100 ALA A N 1
ATOM 742 C CA . ALA A 1 100 ? -3.097 3.782 12.261 1.00 92.00 100 ALA A CA 1
ATOM 743 C C . ALA A 1 100 ? -4.239 4.770 11.945 1.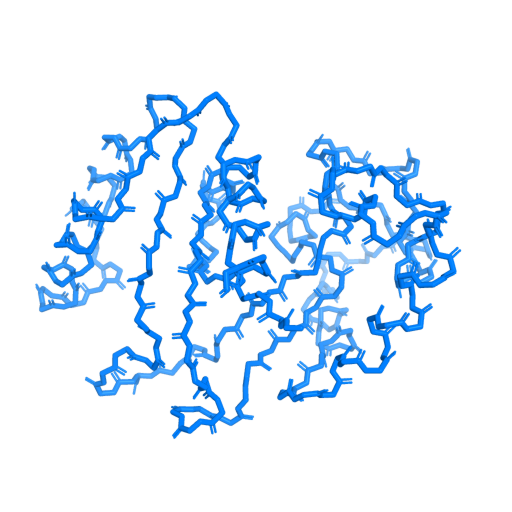00 92.00 100 ALA A C 1
ATOM 745 O O . ALA A 1 100 ? -4.058 5.984 11.999 1.00 92.00 100 ALA A O 1
ATOM 746 N N . VAL A 1 101 ? -5.411 4.231 11.616 1.00 94.25 101 VAL A N 1
ATOM 747 C CA . VAL A 1 101 ? -6.668 4.947 11.359 1.00 94.25 101 VAL A CA 1
ATOM 748 C C . VAL A 1 101 ? -7.666 4.511 12.422 1.00 94.25 101 VAL A C 1
ATOM 750 O O . VAL A 1 101 ? -8.016 3.329 12.416 1.00 94.25 101 VAL A O 1
ATOM 753 N N . PRO A 1 102 ? -8.107 5.409 13.318 1.00 92.69 102 PRO A N 1
ATOM 754 C CA . PRO A 1 102 ? -8.990 5.069 14.434 1.00 92.69 102 PRO A CA 1
ATOM 755 C C . PRO A 1 102 ? -10.307 4.408 14.020 1.00 92.69 102 PRO A C 1
ATOM 757 O O . PRO A 1 102 ? -10.852 3.594 14.760 1.00 92.69 102 PRO A O 1
ATOM 760 N N . GLU A 1 103 ? -10.818 4.751 12.841 1.00 94.00 103 GLU A N 1
ATOM 761 C CA . GLU A 1 103 ? -12.057 4.212 12.297 1.00 94.00 103 GLU A CA 1
ATOM 762 C C . GLU A 1 103 ? -11.911 2.759 11.833 1.00 94.00 103 GLU A C 1
ATOM 764 O O . GLU A 1 103 ? -12.919 2.079 11.686 1.00 94.00 103 GLU A O 1
ATOM 769 N N . ILE A 1 104 ? -10.697 2.250 11.595 1.00 92.44 104 ILE A N 1
ATOM 770 C CA . ILE A 1 104 ? -1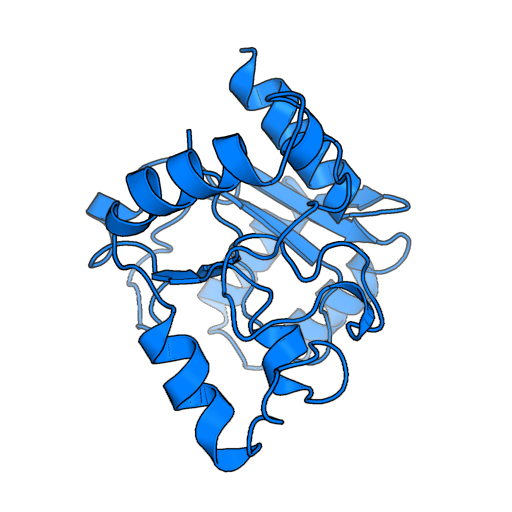0.492 0.866 11.149 1.00 92.44 104 ILE A CA 1
ATOM 771 C C . ILE A 1 104 ? -10.295 -0.053 12.356 1.00 92.44 104 ILE A C 1
ATOM 773 O O . ILE A 1 104 ? -9.374 0.112 13.155 1.00 92.44 104 ILE A O 1
ATOM 777 N N . THR A 1 105 ? -11.137 -1.080 12.456 1.00 90.69 105 THR A N 1
ATOM 778 C CA . THR A 1 105 ? -11.097 -2.062 13.545 1.00 90.69 105 THR A CA 1
ATOM 779 C C . THR A 1 105 ? -10.375 -3.329 13.105 1.00 90.69 105 THR A C 1
ATOM 781 O O . THR A 1 105 ? -10.872 -4.048 12.239 1.00 90.69 105 THR A O 1
ATOM 784 N N . LEU A 1 106 ? -9.243 -3.645 13.739 1.00 88.56 106 LEU A N 1
ATOM 785 C CA . LEU A 1 106 ? -8.410 -4.802 13.378 1.00 88.56 106 LEU A CA 1
ATOM 786 C C . LEU A 1 106 ? -9.160 -6.139 13.473 1.00 88.56 106 LEU A C 1
ATOM 788 O O . LEU A 1 106 ? -9.060 -6.964 12.573 1.00 88.56 106 LEU A O 1
ATOM 792 N N . GLU A 1 107 ? -9.942 -6.327 14.536 1.00 86.25 107 GLU A N 1
ATOM 793 C CA . GLU A 1 107 ? -10.679 -7.568 14.824 1.00 86.25 107 GLU A CA 1
ATOM 794 C C . GLU A 1 107 ? -11.798 -7.860 13.814 1.00 86.25 107 GLU A C 1
ATOM 796 O O . GLU A 1 107 ? -12.199 -9.009 13.644 1.00 86.25 107 GLU A O 1
ATOM 801 N N . GLY A 1 108 ? -12.317 -6.821 13.153 1.00 81.62 108 GLY A N 1
ATOM 802 C CA . GLY A 1 108 ? -13.386 -6.940 12.162 1.00 81.62 108 GLY A CA 1
ATOM 803 C C . GLY A 1 108 ? -12.882 -7.153 10.736 1.00 81.62 108 GLY A C 1
ATOM 804 O O . GLY A 1 108 ? -13.677 -7.460 9.847 1.00 81.62 108 GLY A O 1
ATOM 805 N N . CYS A 1 109 ? -11.584 -6.969 10.491 1.00 84.00 109 CYS A N 1
ATOM 806 C CA . CYS A 1 109 ? -11.016 -7.154 9.166 1.00 84.00 109 CYS A CA 1
ATOM 807 C C . CYS A 1 109 ? -10.986 -8.638 8.786 1.00 84.00 109 CYS A C 1
ATOM 809 O O . CYS A 1 109 ? -10.671 -9.506 9.599 1.00 84.00 109 CYS A O 1
ATOM 811 N N . SER A 1 110 ? -11.296 -8.931 7.525 1.00 75.75 110 SER A N 1
ATOM 812 C CA . SER A 1 110 ? -11.325 -10.294 6.995 1.00 75.75 110 SER A CA 1
ATOM 813 C C . SER A 1 110 ? -10.401 -10.422 5.784 1.00 75.75 110 SER A C 1
ATOM 815 O O . SER A 1 110 ? -10.284 -9.503 4.975 1.00 75.75 110 SER A O 1
ATOM 817 N N . GLY A 1 111 ? -9.749 -11.576 5.624 1.00 70.06 111 GLY A N 1
ATOM 818 C CA . GLY A 1 111 ? -8.817 -11.821 4.520 1.00 70.06 111 GLY A CA 1
ATOM 819 C C . GLY A 1 111 ? -7.354 -11.744 4.950 1.00 70.06 111 GLY A C 1
ATOM 820 O O . GLY A 1 111 ? -6.952 -12.473 5.852 1.00 70.06 111 GLY A O 1
ATOM 821 N N . ASP A 1 112 ? -6.549 -10.933 4.260 1.00 67.00 112 ASP A N 1
ATOM 822 C CA . ASP A 1 112 ? -5.113 -10.820 4.533 1.00 67.00 112 ASP A CA 1
ATOM 823 C C . ASP A 1 112 ? -4.882 -10.233 5.937 1.00 67.00 112 ASP A C 1
ATOM 825 O O . ASP A 1 112 ? -5.400 -9.169 6.273 1.00 67.00 112 ASP A O 1
ATOM 829 N N . ALA A 1 113 ? -4.075 -10.907 6.760 1.00 67.81 113 ALA A N 1
ATOM 830 C CA . ALA A 1 113 ? -3.738 -10.451 8.109 1.00 67.81 113 ALA A CA 1
ATOM 831 C C . ALA A 1 113 ? -2.996 -9.101 8.133 1.00 67.81 113 ALA A C 1
ATOM 833 O O . ALA A 1 113 ? -2.776 -8.562 9.214 1.00 67.81 113 ALA A O 1
ATOM 834 N N . ARG A 1 114 ? -2.612 -8.560 6.968 1.00 71.38 114 ARG A N 1
ATOM 835 C CA . ARG A 1 114 ? -1.809 -7.347 6.763 1.00 71.38 114 ARG A CA 1
ATOM 836 C C . ARG A 1 114 ? -2.599 -6.169 6.192 1.00 71.38 114 ARG A C 1
ATOM 838 O O . ARG A 1 114 ? -1.996 -5.224 5.694 1.00 71.38 114 ARG A O 1
ATOM 845 N N . VAL A 1 115 ? -3.929 -6.166 6.294 1.00 77.38 115 VAL A N 1
ATOM 846 C CA . VAL A 1 115 ? -4.789 -5.022 5.894 1.00 77.38 115 VAL A CA 1
ATOM 847 C C . VAL A 1 115 ? -4.386 -3.668 6.508 1.00 77.38 115 VAL A C 1
ATOM 849 O O . VAL A 1 115 ? -4.749 -2.623 5.977 1.00 77.38 115 VAL A O 1
ATOM 852 N N . TRP A 1 116 ? -3.628 -3.691 7.608 1.00 80.75 116 TRP A N 1
ATOM 853 C CA . TRP A 1 116 ? -3.092 -2.530 8.329 1.00 80.75 116 TRP A CA 1
ATOM 854 C C . TRP A 1 116 ? -1.771 -1.995 7.758 1.00 80.75 116 TRP A C 1
ATOM 856 O O . TRP A 1 116 ? -1.204 -1.037 8.287 1.00 80.75 116 TRP A O 1
ATOM 866 N N . THR A 1 117 ? -1.229 -2.633 6.720 1.00 81.69 117 THR A N 1
ATOM 867 C CA . THR A 1 117 ? 0.024 -2.194 6.100 1.00 81.69 117 THR A CA 1
ATOM 868 C C . THR A 1 117 ? -0.171 -0.879 5.355 1.00 81.69 117 THR A C 1
ATOM 870 O O . THR A 1 117 ? -1.233 -0.600 4.798 1.00 81.69 117 THR A O 1
ATOM 873 N N . TRP A 1 118 ? 0.864 -0.038 5.371 1.00 82.25 118 TRP A N 1
ATOM 874 C CA . TRP A 1 118 ? 0.818 1.249 4.686 1.00 82.25 118 TRP A CA 1
ATOM 875 C C . TRP A 1 118 ? 1.045 1.032 3.190 1.00 82.25 118 TRP A C 1
ATOM 877 O O . TRP A 1 118 ? 2.084 0.516 2.776 1.00 82.25 118 TRP A O 1
ATOM 887 N N . GLU A 1 119 ? 0.082 1.453 2.379 1.00 77.88 119 GLU A N 1
ATOM 888 C CA . GLU A 1 119 ? 0.132 1.373 0.928 1.00 77.88 119 GLU A CA 1
ATOM 889 C C . GLU A 1 119 ? 0.746 2.650 0.343 1.00 77.88 119 GLU A C 1
ATOM 891 O O . GLU A 1 119 ? 0.273 3.764 0.586 1.00 77.88 119 GLU A O 1
ATOM 896 N N . GLY A 1 120 ? 1.792 2.482 -0.466 1.00 72.81 120 GLY A N 1
ATOM 897 C CA . GLY A 1 120 ? 2.297 3.520 -1.358 1.00 72.81 120 GLY A CA 1
ATOM 898 C C . GLY A 1 120 ? 1.552 3.494 -2.692 1.00 72.81 120 GLY A C 1
ATOM 899 O O . GLY A 1 120 ? 1.212 2.437 -3.210 1.00 72.81 120 GLY A O 1
ATOM 900 N N . ARG A 1 121 ? 1.288 4.663 -3.266 1.00 75.44 121 ARG A N 1
ATOM 901 C CA . ARG A 1 121 ? 0.644 4.841 -4.567 1.00 75.44 121 ARG A CA 1
ATOM 902 C C . ARG A 1 121 ? 1.315 5.991 -5.303 1.00 75.44 121 ARG A C 1
ATOM 904 O O . ARG A 1 121 ? 1.801 6.948 -4.705 1.00 75.44 121 ARG A O 1
ATOM 911 N N . ILE A 1 122 ? 1.327 5.910 -6.623 1.00 68.75 122 ILE A N 1
ATOM 912 C CA . ILE A 1 122 ? 1.856 6.956 -7.500 1.00 68.75 122 ILE A CA 1
ATOM 913 C C . ILE A 1 122 ? 0.665 7.550 -8.265 1.00 68.75 122 ILE A C 1
ATOM 915 O O . ILE A 1 122 ? -0.224 6.783 -8.648 1.00 68.75 122 ILE A O 1
ATOM 919 N N . PRO A 1 123 ? 0.593 8.883 -8.464 1.00 64.19 123 PRO A N 1
ATOM 920 C CA . PRO A 1 123 ? -0.483 9.496 -9.237 1.00 64.19 123 PRO A CA 1
ATOM 921 C C . PRO A 1 123 ? -0.693 8.804 -10.589 1.00 64.19 123 PRO A C 1
ATOM 923 O O . PRO A 1 123 ? 0.264 8.539 -11.306 1.00 64.19 123 PRO A O 1
ATOM 926 N N . ALA A 1 124 ? -1.942 8.539 -10.971 1.00 62.00 124 ALA A N 1
ATOM 927 C CA . ALA A 1 124 ? -2.252 8.032 -12.304 1.00 62.00 124 ALA A CA 1
ATOM 928 C C . ALA A 1 124 ? -2.150 9.179 -13.324 1.00 62.00 124 ALA A C 1
ATOM 930 O O . ALA A 1 124 ? -3.140 9.841 -13.625 1.00 62.00 124 ALA A O 1
ATOM 931 N N . LYS A 1 125 ? -0.934 9.445 -13.808 1.00 61.91 125 LYS A N 1
ATOM 932 C CA . LYS A 1 125 ? -0.657 10.383 -14.903 1.00 61.91 125 LYS A CA 1
ATOM 933 C C . LYS A 1 125 ? 0.157 9.706 -16.001 1.00 61.91 125 LYS A C 1
ATOM 935 O O . LYS A 1 125 ? 0.818 8.699 -15.750 1.00 61.91 125 LYS A O 1
ATOM 940 N N . ASP A 1 126 ? 0.106 10.268 -17.204 1.00 61.47 126 ASP A N 1
ATOM 941 C CA . ASP A 1 126 ? 0.940 9.833 -18.323 1.00 61.47 126 ASP A CA 1
ATOM 942 C C . ASP A 1 126 ? 2.372 10.305 -18.076 1.00 61.47 126 ASP A C 1
ATOM 944 O O . ASP A 1 126 ? 2.760 11.424 -18.413 1.00 61.47 126 ASP A O 1
ATOM 948 N N . TYR A 1 127 ? 3.150 9.464 -17.404 1.00 63.34 127 TYR A N 1
ATOM 949 C CA . TYR A 1 127 ? 4.574 9.696 -17.241 1.00 63.34 127 TYR A CA 1
ATOM 950 C C . TYR A 1 127 ? 5.295 9.393 -18.556 1.00 63.34 127 TYR A C 1
ATOM 952 O O . TYR A 1 127 ? 5.085 8.334 -19.148 1.00 63.34 127 TYR A O 1
ATOM 960 N N . GLU A 1 128 ? 6.181 10.289 -18.997 1.00 62.56 128 GLU A N 1
ATOM 961 C CA . GLU A 1 128 ? 7.017 10.032 -20.179 1.00 62.56 128 GLU A CA 1
ATOM 962 C C . GLU A 1 128 ? 7.901 8.784 -19.988 1.00 62.56 128 GLU A C 1
ATOM 964 O O . GLU A 1 128 ? 8.075 7.993 -20.923 1.00 62.56 128 GLU A O 1
ATOM 969 N N . GLU A 1 129 ? 8.386 8.583 -18.756 1.00 61.44 129 GLU A N 1
ATOM 970 C CA . GLU A 1 129 ? 9.136 7.420 -18.275 1.00 61.44 129 GLU A CA 1
ATOM 971 C C . GLU A 1 129 ? 8.667 7.032 -16.865 1.00 61.44 129 GLU A C 1
ATOM 973 O O . GLU A 1 129 ? 8.243 7.892 -16.093 1.00 61.44 129 GLU A O 1
ATOM 978 N N . SER A 1 130 ? 8.746 5.743 -16.504 1.00 63.16 130 SER A N 1
ATOM 979 C CA . SER A 1 130 ? 8.357 5.297 -15.159 1.00 63.16 130 SER A CA 1
ATOM 980 C C . SER A 1 130 ? 9.155 6.064 -14.093 1.00 63.16 130 SER A C 1
ATOM 982 O O . SER A 1 130 ? 10.384 5.974 -14.089 1.00 63.16 130 SER A O 1
ATOM 984 N N . PRO A 1 131 ? 8.496 6.765 -13.149 1.00 57.72 131 PRO A N 1
ATOM 985 C CA . PRO A 1 131 ? 9.176 7.536 -12.105 1.00 57.72 131 PRO A CA 1
ATOM 986 C C . PRO A 1 131 ? 9.876 6.642 -11.069 1.00 57.72 131 PRO A C 1
ATOM 988 O O . PRO A 1 131 ? 10.585 7.133 -10.193 1.00 57.72 131 PRO A O 1
ATOM 991 N N . VAL A 1 132 ? 9.648 5.329 -11.146 1.00 64.44 132 VAL A N 1
ATOM 992 C CA . VAL A 1 132 ? 10.222 4.310 -10.272 1.00 64.44 132 VAL A CA 1
ATOM 993 C C . VAL A 1 132 ? 10.936 3.245 -11.082 1.00 64.44 132 VAL A C 1
ATOM 995 O O . VAL A 1 132 ? 10.430 2.769 -12.101 1.00 64.44 132 VAL A O 1
ATOM 998 N N . SER A 1 133 ? 12.097 2.830 -10.581 1.00 67.69 133 SER A N 1
ATOM 999 C CA . SER A 1 133 ? 12.773 1.622 -11.046 1.00 67.69 133 SER A CA 1
ATOM 1000 C C . SER A 1 133 ? 12.271 0.424 -10.246 1.00 67.69 133 SER A C 1
ATOM 1002 O O . SER A 1 133 ? 12.332 0.420 -9.011 1.00 67.69 133 SER A O 1
ATOM 1004 N N . VAL A 1 134 ? 11.774 -0.594 -10.950 1.00 71.69 134 VAL A N 1
ATOM 1005 C CA . VAL A 1 134 ? 11.414 -1.881 -10.346 1.00 71.69 134 VAL A CA 1
ATOM 1006 C C . VAL A 1 134 ? 12.690 -2.533 -9.827 1.00 71.69 134 VAL A C 1
ATOM 1008 O O . VAL A 1 134 ? 13.656 -2.678 -10.571 1.00 71.69 134 VAL A O 1
ATOM 1011 N N . ARG A 1 135 ? 12.706 -2.912 -8.546 1.00 73.00 135 ARG A N 1
ATOM 1012 C CA . ARG A 1 135 ? 13.833 -3.653 -7.961 1.00 73.00 135 ARG A CA 1
ATOM 1013 C C . ARG A 1 135 ? 13.511 -5.123 -7.773 1.00 73.00 135 ARG A C 1
ATOM 1015 O O . ARG A 1 135 ? 14.391 -5.954 -7.952 1.00 73.00 135 ARG A O 1
ATOM 1022 N N . GLN A 1 136 ? 12.267 -5.418 -7.407 1.00 78.50 136 GLN A N 1
ATOM 1023 C CA . GLN A 1 136 ? 11.796 -6.775 -7.190 1.00 78.50 136 GLN A CA 1
ATOM 1024 C C . GLN A 1 136 ? 10.273 -6.848 -7.336 1.00 78.50 136 GLN A C 1
ATOM 1026 O O . GLN A 1 136 ? 9.554 -5.946 -6.898 1.00 78.50 136 GLN A O 1
ATOM 1031 N N . VAL A 1 137 ? 9.794 -7.941 -7.926 1.00 76.06 137 VAL A N 1
ATOM 1032 C CA . VAL A 1 137 ? 8.383 -8.314 -8.046 1.00 76.06 137 VAL A CA 1
ATOM 1033 C C . VAL A 1 137 ? 8.199 -9.668 -7.369 1.00 76.06 137 VAL A C 1
ATOM 1035 O O . VAL A 1 137 ? 8.924 -10.619 -7.654 1.00 76.06 137 VAL A O 1
ATOM 1038 N N . TYR A 1 138 ? 7.230 -9.780 -6.474 1.00 73.81 138 TYR A N 1
ATOM 1039 C CA . TYR A 1 138 ? 6.893 -11.047 -5.837 1.00 73.81 138 TYR A CA 1
ATOM 1040 C C . TYR A 1 138 ? 5.506 -11.503 -6.263 1.00 73.81 138 TYR A C 1
ATOM 1042 O O . TYR A 1 138 ? 4.553 -10.724 -6.240 1.00 73.81 138 TYR A O 1
ATOM 1050 N N . PHE A 1 139 ? 5.411 -12.773 -6.638 1.00 71.12 139 PHE A N 1
ATOM 1051 C CA . PHE A 1 139 ? 4.173 -13.471 -6.953 1.00 71.12 139 PHE A CA 1
ATOM 1052 C C . PHE A 1 139 ? 3.959 -14.589 -5.939 1.00 71.12 139 PHE A C 1
ATOM 1054 O O . PHE A 1 139 ? 4.919 -15.240 -5.528 1.00 71.12 139 PHE A O 1
ATOM 1061 N N . SER A 1 140 ? 2.707 -14.840 -5.554 1.00 72.44 140 SER A N 1
ATOM 1062 C CA . SER A 1 140 ? 2.386 -16.100 -4.885 1.00 72.44 140 SER A CA 1
ATOM 1063 C C . SER A 1 140 ? 2.661 -17.271 -5.832 1.00 72.44 140 SER A C 1
ATOM 1065 O O . SER A 1 140 ? 2.585 -17.109 -7.054 1.00 72.44 140 SER A O 1
ATOM 1067 N N . GLU A 1 141 ? 2.952 -18.443 -5.279 1.00 77.75 141 GLU A N 1
ATOM 1068 C CA . GLU A 1 141 ? 3.248 -19.644 -6.059 1.00 77.75 141 GLU A CA 1
ATOM 1069 C C . GLU A 1 141 ? 2.181 -19.907 -7.144 1.00 77.75 141 GLU A C 1
ATOM 1071 O O . GLU A 1 141 ? 0.967 -19.854 -6.903 1.00 77.75 141 GLU A O 1
ATOM 1076 N N . GLY A 1 142 ? 2.641 -20.124 -8.380 1.00 76.56 142 GLY A N 1
ATOM 1077 C CA . GLY A 1 142 ? 1.795 -20.377 -9.546 1.00 76.56 142 GLY A CA 1
ATOM 1078 C C . GLY A 1 142 ? 0.997 -19.169 -10.051 1.00 76.56 142 GLY A C 1
ATOM 1079 O O . GLY A 1 142 ? 0.094 -19.342 -10.874 1.00 76.56 142 GLY A O 1
ATOM 1080 N N . LYS A 1 143 ? 1.265 -17.948 -9.566 1.00 76.06 143 LYS A N 1
ATOM 1081 C CA . LYS A 1 143 ? 0.562 -16.723 -9.994 1.00 76.06 143 LYS A CA 1
ATOM 1082 C C . LYS A 1 143 ? 1.317 -15.897 -11.023 1.00 76.06 143 LYS A C 1
ATOM 1084 O O . LYS A 1 143 ? 0.695 -15.022 -11.626 1.00 76.06 143 LYS A O 1
ATOM 1089 N N . ARG A 1 144 ? 2.599 -16.166 -11.272 1.00 81.81 144 ARG A N 1
ATOM 1090 C CA . ARG A 1 144 ? 3.384 -15.393 -12.239 1.00 81.81 144 ARG A CA 1
ATOM 1091 C C . ARG A 1 144 ? 2.884 -15.587 -13.666 1.00 81.81 144 ARG A C 1
ATOM 1093 O O . ARG A 1 144 ? 2.611 -14.597 -14.333 1.00 81.81 144 ARG A O 1
ATOM 1100 N N . GLU A 1 145 ? 2.723 -16.825 -14.130 1.00 84.12 145 GLU A N 1
ATOM 1101 C CA . GLU A 1 145 ? 2.294 -17.067 -15.520 1.00 84.12 145 GLU A CA 1
ATOM 1102 C C . GLU A 1 145 ? 0.869 -16.552 -15.795 1.00 84.12 145 GLU A C 1
ATOM 1104 O O . GLU A 1 145 ? 0.696 -15.793 -16.747 1.00 84.12 145 GLU A O 1
ATOM 1109 N N . PRO A 1 146 ? -0.132 -16.797 -14.919 1.00 76.56 146 PRO A N 1
ATOM 1110 C CA . PRO A 1 146 ? -1.459 -16.199 -15.083 1.00 76.56 146 PRO A CA 1
ATOM 1111 C C . PRO A 1 146 ? -1.454 -14.665 -15.135 1.00 76.56 146 PRO A C 1
ATOM 1113 O O . PRO A 1 146 ? -2.286 -14.066 -15.816 1.00 76.56 146 PRO A O 1
ATOM 1116 N N . TYR A 1 147 ? -0.539 -14.014 -14.411 1.00 78.44 147 TYR A N 1
ATOM 1117 C CA . TYR A 1 147 ? -0.373 -12.564 -14.476 1.00 78.44 147 TYR A CA 1
ATOM 1118 C C . TYR A 1 147 ? 0.213 -12.120 -15.817 1.00 78.44 147 TYR A C 1
ATOM 1120 O O . TYR A 1 147 ? -0.274 -11.165 -16.416 1.00 78.44 147 TYR A O 1
ATOM 1128 N N . ILE A 1 148 ? 1.242 -12.820 -16.296 1.00 81.12 148 ILE A N 1
ATOM 1129 C CA . ILE A 1 148 ? 1.888 -12.545 -17.580 1.00 81.12 148 ILE A CA 1
ATOM 1130 C C . ILE A 1 148 ? 0.887 -12.666 -18.730 1.00 81.12 148 ILE A C 1
ATOM 1132 O O . ILE A 1 148 ? 0.819 -11.770 -19.573 1.00 81.12 148 ILE A O 1
ATOM 1136 N N . ASP A 1 149 ? 0.095 -13.735 -18.746 1.00 82.88 149 ASP A N 1
ATOM 1137 C CA . ASP A 1 149 ? -0.936 -13.946 -19.762 1.00 82.88 149 ASP A CA 1
ATOM 1138 C C . ASP A 1 149 ? -1.982 -12.833 -19.714 1.00 82.88 149 ASP A C 1
ATOM 1140 O O . ASP A 1 149 ? -2.287 -12.213 -20.729 1.00 82.88 149 ASP A O 1
ATOM 1144 N N . TRP A 1 150 ? -2.435 -12.466 -18.515 1.00 79.25 150 TRP A N 1
ATOM 1145 C CA . TRP A 1 150 ? -3.355 -11.347 -18.346 1.00 79.25 150 TRP A CA 1
ATOM 1146 C C . TRP A 1 150 ? -2.782 -10.010 -18.855 1.00 79.25 150 TRP A C 1
ATOM 1148 O O . TRP A 1 150 ? -3.495 -9.249 -19.508 1.00 79.25 150 TRP A O 1
ATOM 1158 N N . VAL A 1 151 ? -1.502 -9.705 -18.610 1.00 73.44 151 VAL A N 1
ATOM 1159 C CA . VAL A 1 151 ? -0.872 -8.486 -19.152 1.00 73.44 151 VAL A CA 1
ATOM 1160 C C . VAL A 1 151 ? -0.821 -8.526 -20.681 1.00 73.44 151 VAL A C 1
ATOM 1162 O O . VAL A 1 151 ? -1.060 -7.504 -21.319 1.00 73.44 151 VAL A O 1
ATOM 1165 N N . ARG A 1 152 ? -0.528 -9.685 -21.281 1.00 79.38 152 ARG A N 1
ATOM 1166 C CA . ARG A 1 152 ? -0.492 -9.850 -22.745 1.00 79.38 152 ARG A CA 1
ATOM 1167 C C . ARG A 1 152 ? -1.867 -9.703 -23.388 1.00 79.38 152 ARG A C 1
ATOM 1169 O O . ARG A 1 152 ? -1.960 -9.138 -24.475 1.00 79.38 152 ARG A O 1
ATOM 1176 N N . ASP A 1 153 ? -2.899 -10.185 -22.708 1.00 80.56 153 ASP A N 1
ATOM 1177 C CA . ASP A 1 153 ? -4.275 -10.220 -23.202 1.00 80.56 153 ASP A CA 1
ATOM 1178 C C . ASP A 1 153 ? -5.034 -8.902 -22.969 1.00 80.56 153 ASP A C 1
ATOM 1180 O O . ASP A 1 153 ? -6.210 -8.789 -23.323 1.00 80.56 153 ASP A O 1
ATOM 1184 N N . THR A 1 154 ? -4.395 -7.893 -22.364 1.00 66.31 154 THR A N 1
ATOM 1185 C CA . THR A 1 154 ? -5.037 -6.615 -22.036 1.00 66.31 154 THR A CA 1
ATOM 1186 C C . THR A 1 154 ? -4.376 -5.427 -22.731 1.00 66.31 154 THR A C 1
ATOM 1188 O O . THR A 1 154 ? -3.162 -5.258 -22.711 1.00 66.31 154 THR A O 1
ATOM 1191 N N . ASP A 1 155 ? -5.196 -4.511 -23.255 1.00 68.56 155 ASP A N 1
ATOM 1192 C CA . ASP A 1 155 ? -4.746 -3.224 -23.813 1.00 68.56 155 ASP A CA 1
ATOM 1193 C C . ASP A 1 155 ? -4.609 -2.134 -22.727 1.00 68.56 155 ASP A C 1
ATOM 1195 O O . ASP A 1 155 ? -4.842 -0.949 -22.960 1.00 68.56 155 ASP A O 1
ATOM 1199 N N . LEU A 1 156 ? -4.250 -2.518 -21.497 1.00 59.31 156 LEU A N 1
ATOM 1200 C CA . LEU A 1 156 ? -4.129 -1.583 -20.366 1.00 59.31 156 LEU A CA 1
ATOM 1201 C C . LEU A 1 156 ? -2.908 -0.662 -20.461 1.00 59.31 156 LEU A C 1
ATOM 1203 O O . LEU A 1 156 ? -2.794 0.300 -19.697 1.00 59.31 156 LEU A O 1
ATOM 1207 N N . VAL A 1 157 ? -1.966 -0.989 -21.338 1.00 65.62 157 VAL A N 1
ATOM 1208 C CA . VAL A 1 157 ? -0.715 -0.263 -21.554 1.00 65.62 157 VAL A CA 1
ATOM 1209 C C . VAL A 1 157 ? -0.411 -0.214 -23.043 1.00 65.62 157 VAL A C 1
ATOM 1211 O O . VAL A 1 157 ? -0.787 -1.104 -23.806 1.00 65.62 157 VAL A O 1
ATOM 1214 N N . THR A 1 158 ? 0.318 0.808 -23.478 1.00 70.88 158 THR A N 1
ATOM 1215 C CA . THR A 1 158 ? 0.820 0.845 -24.851 1.00 70.88 158 THR A CA 1
ATOM 1216 C C . THR A 1 158 ? 1.758 -0.339 -25.117 1.00 70.88 158 THR A C 1
ATOM 1218 O O . THR A 1 158 ? 2.424 -0.855 -24.220 1.00 70.88 158 THR A O 1
ATOM 1221 N N . LYS A 1 159 ? 1.927 -0.735 -26.387 1.00 76.12 159 LYS A N 1
ATOM 1222 C CA . LYS A 1 159 ? 2.871 -1.810 -26.777 1.00 76.12 159 LYS A CA 1
ATOM 1223 C C . LYS A 1 159 ? 4.315 -1.568 -26.310 1.00 76.12 159 LYS A C 1
ATOM 1225 O O . LYS A 1 159 ? 5.100 -2.509 -26.180 1.00 76.12 159 LYS A O 1
ATOM 1230 N N . ARG A 1 160 ? 4.717 -0.305 -26.133 1.00 74.12 160 ARG A N 1
ATOM 1231 C CA . ARG A 1 160 ? 6.045 0.060 -25.619 1.00 74.12 160 ARG A CA 1
ATOM 1232 C C . ARG A 1 160 ? 6.134 -0.222 -24.121 1.00 74.12 160 ARG A C 1
ATOM 1234 O O . ARG A 1 160 ? 7.056 -0.915 -23.703 1.00 74.12 160 ARG A O 1
ATOM 1241 N N . GLU A 1 161 ? 5.162 0.261 -23.357 1.00 66.25 161 GLU A N 1
ATOM 1242 C CA . GLU A 1 161 ? 5.070 0.050 -21.910 1.00 66.25 161 GLU A CA 1
ATOM 1243 C C . GLU A 1 161 ? 4.892 -1.426 -21.563 1.00 66.25 161 GLU A C 1
ATOM 1245 O O . GLU A 1 161 ? 5.607 -1.923 -20.704 1.00 66.25 161 GLU A O 1
ATOM 1250 N N . GLY A 1 162 ? 4.039 -2.157 -22.286 1.00 72.00 162 GLY A N 1
ATOM 1251 C CA . GLY A 1 162 ? 3.864 -3.597 -22.092 1.00 72.00 162 GLY A CA 1
ATOM 1252 C C . GLY A 1 162 ? 5.171 -4.371 -22.269 1.00 72.00 162 GLY A C 1
ATOM 1253 O O . GLY A 1 162 ? 5.513 -5.210 -21.443 1.00 72.00 162 GLY A O 1
ATOM 1254 N N . ARG A 1 163 ? 5.979 -4.039 -23.287 1.00 79.69 163 ARG A N 1
ATOM 1255 C CA . ARG A 1 163 ? 7.306 -4.658 -23.469 1.00 79.69 163 ARG A CA 1
ATOM 1256 C C . ARG A 1 163 ? 8.280 -4.315 -22.347 1.00 79.69 163 ARG A C 1
ATOM 1258 O O . ARG A 1 163 ? 9.065 -5.178 -21.963 1.00 79.69 163 ARG A O 1
ATOM 1265 N N . GLN A 1 164 ? 8.270 -3.079 -21.850 1.00 74.94 164 GLN A N 1
ATOM 1266 C CA . GLN A 1 164 ? 9.118 -2.697 -20.721 1.00 74.94 164 GLN A CA 1
ATOM 1267 C C . GLN A 1 164 ? 8.692 -3.426 -19.446 1.00 74.94 164 GLN A C 1
ATOM 1269 O O . GLN A 1 164 ? 9.506 -4.108 -18.840 1.00 74.94 164 GLN A O 1
ATOM 1274 N N . HIS A 1 165 ? 7.402 -3.381 -19.127 1.00 76.31 165 HIS A N 1
ATOM 1275 C CA . HIS A 1 165 ? 6.816 -4.062 -17.984 1.00 76.31 165 HIS A CA 1
ATOM 1276 C C . HIS A 1 165 ? 7.134 -5.561 -17.985 1.00 76.31 165 HIS A C 1
ATOM 1278 O O . HIS A 1 165 ? 7.603 -6.099 -16.989 1.00 76.31 165 HIS A O 1
ATOM 1284 N N . MET A 1 166 ? 6.958 -6.234 -19.124 1.00 81.75 166 MET A N 1
ATOM 1285 C CA . MET A 1 166 ? 7.283 -7.654 -19.249 1.00 81.75 166 MET A CA 1
ATOM 1286 C C . MET A 1 166 ? 8.774 -7.935 -19.038 1.00 81.75 166 MET A C 1
ATOM 1288 O O . MET A 1 166 ? 9.113 -8.936 -18.412 1.00 81.75 166 MET A O 1
ATOM 1292 N N . ARG A 1 167 ? 9.671 -7.061 -19.518 1.00 84.12 167 ARG A N 1
ATOM 1293 C CA . ARG A 1 167 ? 11.112 -7.181 -19.235 1.00 84.12 167 ARG A CA 1
ATOM 1294 C C . ARG A 1 167 ? 11.396 -7.079 -17.741 1.00 84.12 167 ARG A C 1
ATOM 1296 O O . ARG A 1 167 ? 12.130 -7.918 -17.230 1.00 84.12 167 ARG A O 1
ATOM 1303 N N . ASP A 1 168 ? 10.783 -6.120 -17.057 1.00 77.94 168 ASP A N 1
ATOM 1304 C CA . ASP A 1 168 ? 10.974 -5.925 -15.619 1.00 77.94 168 ASP A CA 1
ATOM 1305 C C . ASP A 1 168 ? 10.416 -7.111 -14.818 1.00 77.94 168 ASP A C 1
ATOM 1307 O O . ASP A 1 168 ? 11.083 -7.627 -13.925 1.00 77.94 168 ASP A O 1
ATOM 1311 N N . VAL A 1 169 ? 9.236 -7.623 -15.184 1.00 80.69 169 VAL A N 1
ATOM 1312 C CA . VAL A 1 169 ? 8.655 -8.828 -14.571 1.00 80.69 169 VAL A CA 1
ATOM 1313 C C . VAL A 1 169 ? 9.570 -10.034 -14.771 1.00 80.69 169 VAL A C 1
ATOM 1315 O O . VAL A 1 169 ? 9.843 -10.749 -13.814 1.00 80.69 169 VAL A O 1
ATOM 1318 N N . TYR A 1 170 ? 10.101 -10.274 -15.971 1.00 84.19 170 TYR A N 1
ATOM 1319 C CA . TYR A 1 170 ? 11.019 -11.400 -16.178 1.00 84.19 170 TYR A CA 1
ATOM 1320 C C . TYR A 1 170 ? 12.347 -11.238 -15.434 1.00 84.19 170 TYR A C 1
ATOM 1322 O O . TYR A 1 170 ? 12.876 -12.227 -14.933 1.00 84.19 170 TYR A O 1
ATOM 1330 N N . ALA A 1 171 ? 12.883 -10.019 -15.362 1.00 84.12 171 ALA A N 1
ATOM 1331 C CA . ALA A 1 171 ? 14.180 -9.752 -14.750 1.00 84.12 171 ALA A CA 1
ATOM 1332 C C . ALA A 1 171 ? 14.138 -9.769 -13.216 1.00 84.12 171 ALA A C 1
ATOM 1334 O O . ALA A 1 171 ? 15.100 -10.199 -12.585 1.00 84.12 171 ALA A O 1
ATOM 1335 N N . TYR A 1 172 ? 13.036 -9.302 -12.628 1.00 84.12 172 TYR A N 1
ATOM 1336 C CA . TYR A 1 172 ? 12.963 -8.997 -11.200 1.00 84.12 172 TYR A CA 1
ATOM 1337 C C . TYR A 1 172 ? 11.896 -9.806 -10.457 1.00 84.12 172 TYR A C 1
ATOM 1339 O O . TYR A 1 172 ? 11.632 -9.510 -9.294 1.00 84.12 172 TYR A O 1
ATOM 1347 N N . SER A 1 173 ? 11.256 -10.803 -11.083 1.00 84.81 173 SER A N 1
ATOM 1348 C CA . SER A 1 173 ? 10.230 -11.607 -10.405 1.00 84.81 173 SER A CA 1
ATOM 1349 C C . SER A 1 173 ? 10.762 -12.817 -9.648 1.00 84.81 173 SER A C 1
ATOM 1351 O O . SER A 1 173 ? 11.659 -13.521 -10.107 1.00 84.81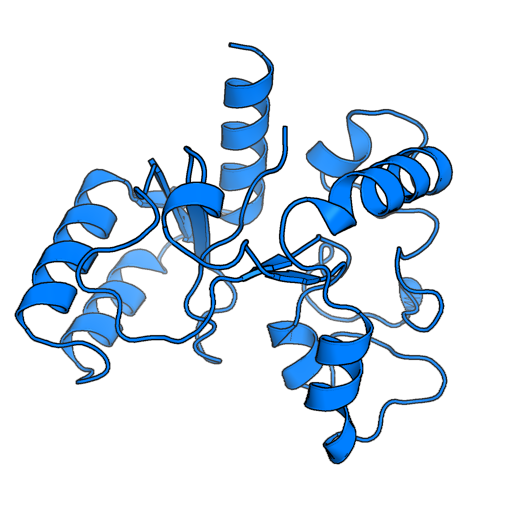 173 SER A O 1
ATOM 1353 N N . ALA A 1 174 ? 10.122 -13.113 -8.520 1.00 83.69 174 ALA A N 1
ATOM 1354 C CA . ALA A 1 174 ? 10.208 -14.394 -7.832 1.00 83.69 174 ALA A CA 1
ATOM 1355 C C . ALA A 1 174 ? 8.804 -14.887 -7.454 1.00 83.69 174 ALA A C 1
ATOM 1357 O O . ALA A 1 174 ? 7.928 -14.081 -7.136 1.00 83.69 174 ALA A O 1
ATOM 1358 N N . GLU A 1 175 ? 8.600 -16.204 -7.488 1.00 81.38 175 GLU A N 1
ATOM 1359 C CA . GLU A 1 175 ? 7.418 -16.857 -6.917 1.00 81.38 175 GLU A CA 1
ATOM 1360 C C . GLU A 1 175 ? 7.758 -17.396 -5.530 1.00 81.38 175 GLU A C 1
ATOM 1362 O O . GLU A 1 175 ? 8.836 -17.956 -5.337 1.00 81.38 175 GLU A O 1
ATOM 1367 N N . LEU A 1 176 ? 6.859 -17.189 -4.572 1.00 77.75 176 LEU A N 1
ATOM 1368 C CA . LEU A 1 176 ? 7.010 -17.586 -3.173 1.00 77.75 176 LEU A CA 1
ATOM 1369 C C . LEU A 1 176 ? 5.658 -18.033 -2.614 1.00 77.75 176 LEU A C 1
ATOM 1371 O O . LEU A 1 176 ? 4.620 -17.590 -3.103 1.00 77.75 176 LEU A O 1
ATOM 1375 N N . ASP A 1 177 ? 5.661 -18.825 -1.545 1.00 73.00 177 ASP A N 1
ATOM 1376 C CA . ASP A 1 177 ? 4.431 -19.224 -0.841 1.00 73.00 177 ASP A CA 1
ATOM 1377 C C . ASP A 1 177 ? 3.617 -17.994 -0.406 1.00 73.00 177 ASP A C 1
ATOM 1379 O O . ASP A 1 177 ? 2.402 -17.922 -0.598 1.00 73.00 177 ASP A O 1
ATOM 1383 N N . ASP A 1 178 ? 4.316 -16.973 0.098 1.00 66.00 178 ASP A N 1
ATOM 1384 C CA . ASP A 1 178 ? 3.753 -15.671 0.433 1.00 66.00 178 ASP A CA 1
ATOM 1385 C C . ASP A 1 178 ? 4.609 -14.540 -0.159 1.00 66.00 178 ASP A C 1
ATOM 1387 O O . ASP A 1 178 ? 5.694 -14.204 0.326 1.00 66.00 178 ASP A O 1
ATOM 1391 N N . ALA A 1 179 ? 4.089 -13.924 -1.223 1.00 64.62 179 ALA A N 1
ATOM 1392 C CA . ALA A 1 179 ? 4.728 -12.814 -1.924 1.00 64.62 179 ALA A CA 1
ATOM 1393 C C . ALA A 1 179 ? 5.030 -11.612 -1.020 1.00 64.62 179 ALA A C 1
ATOM 1395 O O . ALA A 1 179 ? 6.019 -10.905 -1.222 1.00 64.62 179 ALA A O 1
ATOM 1396 N N . ALA A 1 180 ? 4.187 -11.362 -0.020 1.00 61.41 180 ALA A N 1
ATOM 1397 C CA . ALA A 1 180 ? 4.361 -10.232 0.873 1.00 61.41 180 ALA A CA 1
ATOM 1398 C C . ALA A 1 180 ? 5.379 -10.530 1.983 1.00 61.41 180 ALA A C 1
ATOM 1400 O O . ALA A 1 180 ? 6.112 -9.614 2.351 1.00 61.41 180 ALA A O 1
ATOM 1401 N N . ILE A 1 181 ? 5.549 -11.786 2.421 1.00 64.94 181 ILE A N 1
ATOM 1402 C CA . ILE A 1 181 ? 6.716 -12.169 3.245 1.00 64.94 181 ILE A CA 1
ATOM 1403 C C . ILE A 1 181 ? 8.010 -11.970 2.451 1.00 64.94 181 ILE A C 1
ATOM 1405 O O . ILE A 1 181 ? 8.945 -11.346 2.947 1.00 64.94 181 ILE A O 1
ATOM 1409 N N . GLY A 1 182 ? 8.041 -12.410 1.189 1.00 67.44 182 GLY A N 1
ATOM 1410 C CA . GLY A 1 182 ? 9.187 -12.192 0.303 1.00 67.44 182 GLY A CA 1
ATOM 1411 C C . GLY A 1 182 ? 9.590 -10.731 0.164 1.00 67.44 182 GLY A C 1
ATOM 1412 O O . GLY A 1 182 ? 10.777 -10.398 0.224 1.00 67.44 182 GLY A O 1
ATOM 1413 N N . MET A 1 183 ? 8.595 -9.850 0.028 1.00 69.38 183 MET A N 1
ATOM 1414 C CA . MET A 1 183 ? 8.822 -8.411 0.070 1.00 69.38 183 MET A CA 1
ATOM 1415 C C . MET A 1 183 ? 9.442 -8.008 1.403 1.00 69.38 183 MET A C 1
ATOM 1417 O O . MET A 1 183 ? 10.513 -7.413 1.384 1.00 69.38 183 MET A O 1
ATOM 1421 N N . LEU A 1 184 ? 8.808 -8.315 2.536 1.00 63.97 184 LEU A N 1
ATOM 1422 C CA . LEU A 1 184 ? 9.300 -7.905 3.854 1.00 63.97 184 LEU A CA 1
ATOM 1423 C C . LEU A 1 184 ? 10.756 -8.336 4.077 1.00 63.97 184 LEU A C 1
ATOM 1425 O O . LEU A 1 184 ? 11.570 -7.517 4.499 1.00 63.97 184 LEU A O 1
ATOM 1429 N N . ASP A 1 185 ? 11.121 -9.560 3.695 1.00 68.38 185 ASP A N 1
ATOM 1430 C CA . ASP A 1 185 ? 12.498 -10.056 3.774 1.00 68.38 185 ASP A CA 1
ATOM 1431 C C . ASP A 1 185 ? 13.467 -9.282 2.868 1.00 68.38 185 ASP A C 1
ATOM 1433 O O . ASP A 1 185 ? 14.596 -8.978 3.264 1.00 68.38 185 ASP A O 1
ATOM 1437 N N . PHE A 1 186 ? 13.049 -8.928 1.648 1.00 71.56 186 PHE A N 1
ATOM 1438 C CA . PHE A 1 186 ? 13.817 -8.028 0.789 1.00 71.56 186 PHE A CA 1
ATOM 1439 C C . PHE A 1 186 ? 14.024 -6.663 1.446 1.00 71.56 186 PHE A C 1
ATOM 1441 O O . PHE A 1 186 ? 15.160 -6.198 1.507 1.00 71.56 186 PHE A O 1
ATOM 1448 N N . LEU A 1 187 ? 12.973 -6.063 2.008 1.00 61.88 187 LEU A N 1
ATOM 1449 C CA . LEU A 1 187 ? 13.081 -4.771 2.685 1.00 61.88 187 LEU A CA 1
ATOM 1450 C C . LEU A 1 187 ? 14.005 -4.849 3.904 1.00 61.88 187 LEU A C 1
ATOM 1452 O O . LEU A 1 187 ? 14.828 -3.957 4.087 1.00 61.88 187 LEU A O 1
ATOM 1456 N N . ARG A 1 188 ? 13.928 -5.924 4.705 1.00 61.22 188 ARG A N 1
ATOM 1457 C CA . ARG A 1 188 ? 14.832 -6.135 5.847 1.00 61.22 188 ARG A CA 1
ATOM 1458 C C . ARG A 1 188 ? 16.290 -6.140 5.404 1.00 61.22 188 ARG A C 1
ATOM 1460 O O . ARG A 1 188 ? 17.092 -5.426 5.996 1.00 61.22 188 ARG A O 1
ATOM 1467 N N . ARG A 1 189 ? 16.627 -6.888 4.346 1.00 65.50 189 ARG A N 1
ATOM 1468 C CA . ARG A 1 189 ? 17.999 -6.926 3.809 1.00 65.50 189 ARG A CA 1
ATOM 1469 C C . ARG A 1 189 ? 18.477 -5.544 3.375 1.00 65.50 189 ARG A C 1
ATOM 1471 O O . ARG A 1 189 ? 19.600 -5.170 3.693 1.00 65.50 189 ARG A O 1
ATOM 1478 N N . GLU A 1 190 ? 17.609 -4.780 2.720 1.00 64.00 190 GLU A N 1
ATOM 1479 C CA . GLU A 1 190 ? 17.894 -3.412 2.279 1.00 64.00 190 GLU A CA 1
ATOM 1480 C C . GLU A 1 190 ? 18.040 -2.407 3.433 1.00 64.00 190 GLU A C 1
ATOM 1482 O O . GLU A 1 190 ? 18.699 -1.391 3.256 1.00 64.00 190 GLU A O 1
ATOM 1487 N N . LEU A 1 191 ? 17.435 -2.651 4.604 1.00 51.75 191 LEU A N 1
ATOM 1488 C CA . LEU A 1 191 ? 17.641 -1.827 5.809 1.00 51.75 191 LEU A CA 1
ATOM 1489 C C . LEU A 1 191 ? 18.979 -2.100 6.501 1.00 51.75 191 LEU A C 1
ATOM 1491 O O . LEU A 1 191 ? 19.464 -1.247 7.240 1.00 51.75 191 LEU A O 1
ATOM 1495 N N . THR A 1 192 ? 19.514 -3.310 6.343 1.00 51.47 192 THR A N 1
ATOM 1496 C CA . THR A 1 192 ? 20.714 -3.782 7.053 1.00 51.47 192 THR A CA 1
ATOM 1497 C C . THR A 1 192 ? 22.006 -3.675 6.243 1.00 51.47 192 THR A C 1
ATOM 1499 O O . THR A 1 192 ? 23.075 -3.925 6.799 1.00 51.47 192 THR A O 1
ATOM 1502 N N . ALA A 1 193 ? 21.902 -3.366 4.948 1.00 50.91 193 ALA A N 1
ATOM 1503 C CA . ALA A 1 193 ? 23.016 -3.183 4.017 1.00 50.91 193 ALA A CA 1
ATOM 1504 C C . ALA A 1 193 ? 23.472 -1.718 3.972 1.00 50.91 193 ALA A C 1
ATOM 1506 O O . ALA A 1 193 ? 24.697 -1.504 3.825 1.00 50.91 193 ALA A O 1
#